Protein AF-A0A516GA05-F1 (afdb_monomer)

Solvent-accessible surface area (backbone atoms only — not comparable to full-atom values): 13157 Å² total; per-residue (Å²): 130,74,60,67,72,57,66,71,50,51,46,39,36,40,66,24,72,56,66,72,52,34,74,75,48,35,63,60,44,51,51,55,49,50,31,53,45,37,37,51,34,52,76,34,70,48,55,70,66,63,55,48,52,57,37,65,36,93,68,13,36,31,34,52,45,63,38,20,52,86,74,73,42,80,51,58,68,71,58,44,50,54,50,52,54,51,31,45,51,51,23,48,53,48,44,71,76,34,83,80,68,64,50,70,64,56,35,24,54,50,20,41,49,20,33,51,50,48,48,56,58,66,65,43,79,89,51,100,66,54,71,61,33,46,51,54,51,51,51,51,35,51,51,18,56,75,67,32,32,56,58,34,76,60,44,68,67,59,53,21,66,76,66,72,45,52,72,69,56,42,56,49,25,54,53,48,31,38,68,36,39,64,32,40,84,76,39,84,44,40,90,49,96,52,85,90,63,51,41,56,34,25,34,21,64,46,57,67,85,57,76,54,51,73,82,80,71,83,74,81,77,71,79,79,80,81,80,81,77,79,81,82,130

Nearest PDB structures (foldseek):
  8s55-assembly1_W  TM=7.271E-01  e=2.460E-01  Homo sapiens
  8iuh-assembly1_O  TM=3.471E-01  e=2.877E-01  Homo sapiens
  7z1l-assembly1_O  TM=3.110E-01  e=4.855E-01  Saccharomyces cerevisiae W303
  7n1r-assembly2_B  TM=4.071E-01  e=2.728E+00  Homo sapiens

Radius of gyration: 25.72 Å; Cα contacts (8 Å, |Δi|>4): 267; chains: 1; bounding box: 53×69×79 Å

Mean predicted aligned error: 14.72 Å

Structure (mmCIF, N/CA/C/O backbone):
data_AF-A0A516GA05-F1
#
_entry.id   AF-A0A516GA05-F1
#
loop_
_atom_site.group_PDB
_atom_site.id
_atom_site.type_symbol
_atom_site.label_atom_id
_atom_site.label_alt_id
_atom_site.label_comp_id
_atom_site.label_asym_id
_atom_site.label_entity_id
_atom_site.label_seq_id
_atom_site.pdbx_PDB_ins_code
_atom_site.Cartn_x
_atom_site.Cartn_y
_atom_site.Cartn_z
_atom_site.occupancy
_atom_site.B_iso_or_equiv
_atom_site.auth_seq_id
_atom_site.auth_comp_id
_atom_site.auth_asym_id
_atom_site.auth_atom_id
_atom_site.pdbx_PDB_model_num
ATOM 1 N N . MET A 1 1 ? 7.391 -24.315 1.193 1.00 50.81 1 MET A N 1
ATOM 2 C CA . MET A 1 1 ? 7.084 -23.073 0.455 1.00 50.81 1 MET A CA 1
ATOM 3 C C . MET A 1 1 ? 7.028 -23.427 -1.013 1.00 50.81 1 MET A C 1
ATOM 5 O O . MET A 1 1 ? 7.921 -24.130 -1.470 1.00 50.81 1 MET A O 1
ATOM 9 N N . ASP A 1 2 ? 5.968 -23.028 -1.710 1.00 62.28 2 ASP A N 1
ATOM 10 C CA . ASP A 1 2 ? 5.870 -23.230 -3.154 1.00 62.28 2 ASP A CA 1
ATOM 11 C C . ASP A 1 2 ? 6.989 -22.438 -3.845 1.00 62.28 2 ASP A C 1
ATOM 13 O O . ASP A 1 2 ? 7.117 -21.232 -3.629 1.00 62.28 2 ASP A O 1
ATOM 17 N N . ARG A 1 3 ? 7.835 -23.131 -4.614 1.00 77.19 3 ARG A N 1
ATOM 18 C CA . ARG A 1 3 ? 8.958 -22.524 -5.337 1.00 77.19 3 ARG A CA 1
ATOM 19 C C . ARG A 1 3 ? 8.467 -21.805 -6.593 1.00 77.19 3 ARG A C 1
ATOM 21 O O . ARG A 1 3 ? 9.219 -21.023 -7.146 1.00 77.19 3 ARG A O 1
ATOM 28 N N . ALA A 1 4 ? 7.235 -22.012 -7.058 1.00 83.62 4 ALA A N 1
ATOM 29 C CA . ALA A 1 4 ? 6.737 -21.337 -8.254 1.00 83.62 4 ALA A CA 1
ATOM 30 C C . ALA A 1 4 ? 6.720 -19.806 -8.091 1.00 83.62 4 ALA A C 1
ATOM 32 O O . ALA A 1 4 ? 6.486 -19.282 -6.999 1.00 83.62 4 ALA A O 1
ATOM 33 N N . LEU A 1 5 ? 6.947 -19.065 -9.178 1.00 81.38 5 LEU A N 1
ATOM 34 C CA . LEU A 1 5 ? 6.710 -17.621 -9.186 1.00 81.38 5 LEU A CA 1
ATOM 35 C C . LEU A 1 5 ? 5.197 -17.339 -9.171 1.00 81.38 5 LEU A C 1
ATOM 37 O O . LEU A 1 5 ? 4.442 -18.067 -9.816 1.00 81.38 5 LEU A O 1
ATOM 41 N N . PRO A 1 6 ? 4.730 -16.273 -8.493 1.00 80.00 6 PRO A N 1
ATOM 42 C CA . PRO A 1 6 ? 3.335 -15.851 -8.580 1.00 80.00 6 PRO A CA 1
ATOM 43 C C . PRO A 1 6 ? 2.914 -15.602 -10.034 1.00 80.00 6 PRO A C 1
ATOM 45 O O . PRO A 1 6 ? 3.681 -15.005 -10.794 1.00 80.00 6 PRO A O 1
ATOM 48 N N . GLY A 1 7 ? 1.683 -15.979 -10.401 1.00 77.50 7 GLY A N 1
ATOM 49 C CA . GLY A 1 7 ? 1.175 -15.884 -11.780 1.00 77.50 7 GLY A CA 1
ATOM 50 C C . GLY A 1 7 ? 1.395 -14.508 -12.412 1.00 77.50 7 GLY A C 1
ATOM 51 O O . GLY A 1 7 ? 2.000 -14.405 -13.467 1.00 77.50 7 GLY A O 1
ATOM 52 N N . ARG A 1 8 ? 1.097 -13.426 -11.687 1.00 79.31 8 ARG A N 1
ATOM 53 C CA . ARG A 1 8 ? 1.331 -12.050 -12.164 1.00 79.31 8 ARG A CA 1
ATOM 54 C C . ARG A 1 8 ? 2.800 -11.707 -12.472 1.00 79.31 8 ARG A C 1
ATOM 56 O O . ARG A 1 8 ? 3.059 -10.768 -13.217 1.00 79.31 8 ARG A O 1
ATOM 63 N N . MET A 1 9 ? 3.768 -12.378 -11.839 1.00 88.69 9 MET A N 1
ATOM 64 C CA . MET A 1 9 ? 5.197 -12.177 -12.119 1.00 88.69 9 MET A CA 1
ATOM 65 C C . MET A 1 9 ? 5.595 -12.947 -13.372 1.00 88.69 9 MET A C 1
ATOM 67 O O . MET A 1 9 ? 6.364 -12.425 -14.173 1.00 88.69 9 MET A O 1
ATOM 71 N N . ILE A 1 10 ? 5.015 -14.134 -13.567 1.00 86.50 10 ILE A N 1
ATOM 72 C CA . ILE A 1 10 ? 5.114 -14.885 -14.820 1.00 86.50 10 ILE A CA 1
ATOM 73 C C . ILE A 1 10 ? 4.496 -14.067 -15.958 1.00 86.50 10 ILE A C 1
ATOM 75 O O . ILE A 1 10 ? 5.152 -13.874 -16.976 1.00 86.50 10 ILE A O 1
ATOM 79 N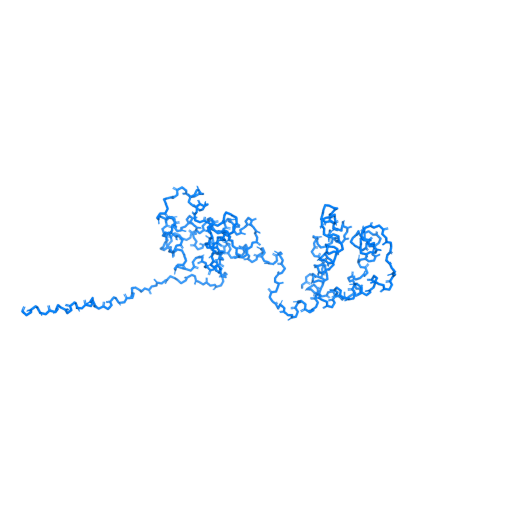 N . ASP A 1 11 ? 3.307 -13.495 -15.759 1.00 86.94 11 ASP A N 1
ATOM 80 C CA . ASP A 1 11 ? 2.648 -12.613 -16.727 1.00 86.94 11 ASP A CA 1
ATOM 81 C C . ASP A 1 11 ? 3.499 -11.372 -17.010 1.00 86.94 11 ASP A C 1
ATOM 83 O O . ASP A 1 11 ? 3.700 -11.004 -18.159 1.00 86.94 11 ASP A O 1
ATOM 87 N N . LEU A 1 12 ? 4.097 -10.753 -15.986 1.00 90.06 12 LEU A N 1
ATOM 88 C CA . LEU A 1 12 ? 4.989 -9.609 -16.185 1.00 90.06 12 LEU A CA 1
ATOM 89 C C . LEU A 1 12 ? 6.246 -9.971 -16.991 1.00 90.06 12 LEU A C 1
ATOM 91 O O . LEU A 1 12 ? 6.718 -9.147 -17.773 1.00 90.06 12 LEU A O 1
ATOM 95 N N . ILE A 1 13 ? 6.802 -11.172 -16.815 1.00 93.06 13 ILE A N 1
ATOM 96 C CA . ILE A 1 13 ? 7.939 -11.653 -17.611 1.00 93.06 13 ILE A CA 1
ATOM 97 C C . ILE A 1 13 ? 7.496 -11.948 -19.050 1.00 93.06 13 ILE A C 1
ATOM 99 O O . ILE A 1 13 ? 8.149 -11.514 -20.006 1.00 93.06 13 ILE A O 1
ATOM 103 N N . ARG A 1 14 ? 6.366 -12.644 -19.194 1.00 93.38 14 ARG A N 1
ATOM 104 C CA . ARG A 1 14 ? 5.786 -13.063 -20.467 1.00 93.38 14 ARG A CA 1
ATOM 105 C C . ARG A 1 14 ? 5.345 -11.875 -21.307 1.00 93.38 14 ARG A C 1
ATOM 107 O O . ARG A 1 14 ? 5.778 -11.781 -22.444 1.00 93.38 14 ARG A O 1
ATOM 114 N N . ASP A 1 15 ? 4.549 -10.969 -20.757 1.00 92.06 15 ASP A N 1
ATOM 115 C CA . ASP A 1 15 ? 3.904 -9.867 -21.481 1.00 92.06 15 ASP A CA 1
ATOM 116 C C . ASP A 1 15 ? 4.736 -8.576 -21.448 1.00 92.06 15 ASP A C 1
ATOM 118 O O . ASP A 1 15 ? 4.619 -7.712 -22.322 1.00 92.06 15 ASP A O 1
ATOM 122 N N . GLY A 1 16 ? 5.646 -8.457 -20.479 1.00 91.88 16 GLY A N 1
ATOM 123 C CA . GLY A 1 16 ? 6.505 -7.291 -20.316 1.00 91.88 16 GLY A CA 1
ATOM 124 C C . GLY A 1 16 ? 5.774 -6.062 -19.775 1.00 91.88 16 GLY A C 1
ATOM 125 O O . GLY A 1 16 ? 4.645 -6.098 -19.287 1.00 91.88 16 GLY A O 1
ATOM 126 N N . VAL A 1 17 ? 6.448 -4.916 -19.833 1.00 92.06 17 VAL A N 1
ATOM 127 C CA . VAL A 1 17 ? 5.874 -3.630 -19.432 1.00 92.06 17 VAL A CA 1
ATOM 128 C C . VAL A 1 17 ? 4.876 -3.156 -20.486 1.00 92.06 17 VAL A C 1
ATOM 130 O O . VAL A 1 17 ? 5.220 -3.047 -21.664 1.00 92.06 17 VAL A O 1
ATOM 133 N N . HIS A 1 18 ? 3.672 -2.777 -20.049 1.00 91.38 18 HIS A N 1
ATOM 134 C CA . HIS A 1 18 ? 2.628 -2.252 -20.930 1.00 91.38 18 HIS A CA 1
ATOM 135 C C . HIS A 1 18 ? 3.120 -1.041 -21.762 1.00 91.38 18 HIS A C 1
ATOM 137 O O . HIS A 1 18 ? 3.724 -0.122 -21.187 1.00 91.38 18 HIS A O 1
ATOM 143 N N . PRO A 1 19 ? 2.804 -0.953 -23.074 1.00 87.25 19 PRO A N 1
ATOM 144 C CA . PRO A 1 19 ? 3.315 0.093 -23.968 1.00 87.25 19 PRO A CA 1
ATOM 145 C C . PRO A 1 19 ? 3.093 1.526 -23.472 1.00 87.25 19 PRO A C 1
ATOM 147 O O . PRO A 1 19 ? 3.989 2.361 -23.569 1.00 87.25 19 PRO A O 1
ATOM 150 N N . ALA A 1 20 ? 1.935 1.816 -22.868 1.00 85.50 20 ALA A N 1
ATOM 151 C CA . ALA A 1 20 ? 1.652 3.140 -22.303 1.00 85.50 20 ALA A CA 1
ATOM 152 C C . ALA A 1 20 ? 2.628 3.523 -21.172 1.00 85.50 20 ALA A C 1
ATOM 154 O O . ALA A 1 20 ? 3.087 4.662 -21.091 1.00 85.50 20 ALA A O 1
ATOM 155 N N . THR A 1 21 ? 2.996 2.560 -20.319 1.00 86.44 21 THR A N 1
ATOM 156 C CA . THR A 1 21 ? 3.968 2.786 -19.239 1.00 86.44 21 THR A CA 1
ATOM 157 C C . THR A 1 21 ? 5.385 2.881 -19.793 1.00 86.44 21 THR A C 1
ATOM 159 O O . THR A 1 21 ? 6.166 3.714 -19.328 1.00 86.44 21 THR A O 1
ATOM 162 N N . LEU A 1 22 ? 5.704 2.083 -20.815 1.00 87.50 22 LEU A N 1
ATOM 163 C CA . LEU A 1 22 ? 6.984 2.159 -21.511 1.00 87.50 22 LEU A CA 1
ATOM 164 C C . LEU A 1 22 ? 7.170 3.524 -22.194 1.00 87.50 22 LEU A C 1
ATOM 166 O O . LEU A 1 22 ? 8.228 4.123 -22.052 1.00 87.50 22 LEU A O 1
ATOM 170 N N . LYS A 1 23 ? 6.132 4.080 -22.832 1.00 86.38 23 LYS A N 1
ATOM 171 C CA . LYS A 1 23 ? 6.163 5.435 -23.412 1.00 86.38 23 LYS A CA 1
ATOM 172 C C . LYS A 1 23 ? 6.388 6.517 -22.352 1.00 86.38 23 LYS A C 1
ATOM 174 O O . LYS A 1 23 ? 7.134 7.459 -22.589 1.00 86.38 23 LYS A O 1
ATOM 179 N N . ALA A 1 24 ? 5.764 6.381 -21.182 1.00 86.25 24 ALA A N 1
ATOM 180 C CA . ALA A 1 24 ? 5.854 7.380 -20.118 1.00 86.25 24 ALA A CA 1
ATOM 181 C C . ALA A 1 24 ? 7.180 7.339 -19.333 1.00 86.25 24 ALA A C 1
ATOM 183 O O . ALA A 1 24 ? 7.640 8.368 -18.845 1.00 86.25 24 ALA A O 1
ATOM 184 N N . LYS A 1 25 ? 7.771 6.152 -19.146 1.00 86.75 25 LYS A N 1
ATOM 185 C CA . LYS A 1 25 ? 8.895 5.939 -18.210 1.00 86.75 25 LYS A CA 1
ATOM 186 C C . LYS A 1 25 ? 10.132 5.293 -18.845 1.00 86.75 25 LYS A C 1
ATOM 188 O O . LYS A 1 25 ? 11.179 5.238 -18.196 1.00 86.75 25 LYS A O 1
ATOM 193 N N . GLY A 1 26 ? 10.032 4.803 -20.078 1.00 87.69 26 GLY A N 1
ATOM 194 C CA . GLY A 1 26 ? 11.119 4.178 -20.830 1.00 87.69 26 GLY A CA 1
ATOM 195 C C . GLY A 1 26 ? 11.808 3.052 -20.061 1.00 87.69 26 GLY A C 1
ATOM 196 O O . GLY A 1 26 ? 11.175 2.265 -19.352 1.00 87.69 26 GLY A O 1
ATOM 197 N N . ASN A 1 27 ? 13.138 3.035 -20.137 1.00 87.75 27 ASN A N 1
ATOM 198 C CA . ASN A 1 27 ? 13.985 2.014 -19.513 1.00 87.75 27 ASN A CA 1
ATOM 199 C C . ASN A 1 27 ? 13.828 1.952 -17.979 1.00 87.75 27 ASN A C 1
ATOM 201 O O . ASN A 1 27 ? 14.073 0.905 -17.385 1.00 87.75 27 ASN A O 1
ATOM 205 N N . LYS A 1 28 ? 13.356 3.026 -17.318 1.00 90.06 28 LYS A N 1
ATOM 206 C CA . LYS A 1 28 ? 13.064 2.993 -15.871 1.00 90.06 28 LYS A CA 1
ATOM 207 C C . LYS A 1 28 ? 11.909 2.047 -15.537 1.00 90.06 28 LYS A C 1
ATOM 209 O O . LYS A 1 28 ? 11.916 1.445 -14.466 1.00 90.06 28 LYS A O 1
ATOM 214 N N . ALA A 1 29 ? 10.920 1.908 -16.423 1.00 90.81 29 ALA A N 1
ATOM 215 C CA . ALA A 1 29 ? 9.830 0.960 -16.207 1.00 90.81 29 ALA A CA 1
ATOM 216 C C . ALA A 1 29 ? 10.301 -0.487 -16.362 1.00 90.81 29 ALA A C 1
ATOM 218 O O . ALA A 1 29 ? 9.950 -1.317 -15.529 1.00 90.81 29 ALA A O 1
ATOM 219 N N . VAL A 1 30 ? 11.141 -0.756 -17.368 1.00 93.75 30 VAL A N 1
ATOM 220 C CA . VAL A 1 30 ? 11.767 -2.072 -17.570 1.00 93.75 30 VAL A CA 1
ATOM 221 C C . VAL A 1 30 ? 12.624 -2.435 -16.359 1.00 93.75 30 VAL A C 1
ATOM 223 O O . VAL A 1 3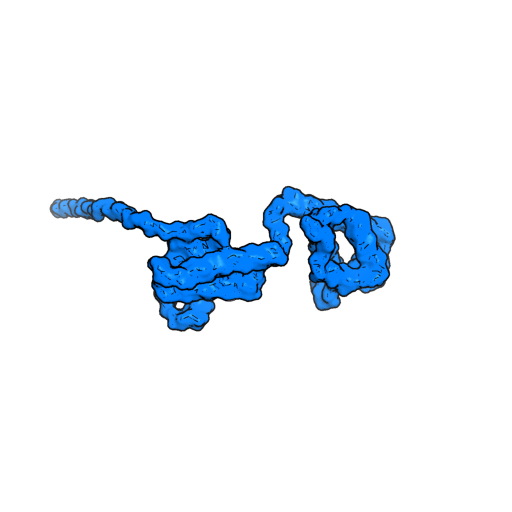0 ? 12.439 -3.498 -15.781 1.00 93.75 30 VAL A O 1
ATOM 226 N N . TRP A 1 31 ? 13.471 -1.514 -15.890 1.00 93.69 31 TRP A N 1
ATOM 227 C CA . TRP A 1 31 ? 14.257 -1.699 -14.668 1.00 93.69 31 TRP A CA 1
ATOM 228 C C . TRP A 1 31 ? 13.383 -1.998 -13.443 1.00 93.69 31 TRP A C 1
ATOM 230 O O . TRP A 1 31 ? 13.647 -2.936 -12.697 1.00 93.69 31 TRP A O 1
ATOM 240 N N . SER A 1 32 ? 12.300 -1.239 -13.245 1.00 91.25 32 SER A N 1
ATOM 241 C CA . SER A 1 32 ? 11.376 -1.484 -12.134 1.00 91.25 32 SER A CA 1
ATOM 242 C C . SER A 1 32 ? 10.682 -2.847 -12.230 1.00 91.25 32 SER A C 1
ATOM 244 O O . SER A 1 32 ? 10.429 -3.453 -11.191 1.00 91.25 32 SER A O 1
ATOM 246 N N . ALA A 1 33 ? 10.365 -3.326 -13.435 1.00 93.62 33 ALA A N 1
ATOM 247 C CA . ALA A 1 33 ? 9.799 -4.654 -13.647 1.00 93.62 33 ALA A CA 1
ATOM 248 C C . ALA A 1 33 ? 10.826 -5.761 -13.359 1.00 93.62 33 ALA A C 1
ATOM 250 O O . ALA A 1 33 ? 10.509 -6.679 -12.607 1.00 93.62 33 ALA A O 1
ATOM 251 N N . LEU A 1 34 ? 12.066 -5.619 -13.846 1.00 95.44 34 LEU A N 1
ATOM 252 C CA . LEU A 1 34 ? 13.170 -6.538 -13.540 1.00 95.44 34 LEU A CA 1
ATOM 253 C C . LEU A 1 34 ? 13.365 -6.678 -12.028 1.00 95.44 34 LEU A C 1
ATOM 255 O O . LEU A 1 34 ? 13.300 -7.790 -11.512 1.00 95.44 34 LEU A O 1
ATOM 259 N N . MET A 1 35 ? 13.468 -5.554 -11.311 1.00 94.25 35 MET A N 1
ATOM 260 C CA . MET A 1 35 ? 13.578 -5.530 -9.848 1.00 94.25 35 MET A CA 1
ATOM 261 C C . MET A 1 35 ? 12.441 -6.297 -9.158 1.00 94.25 35 MET A C 1
ATOM 263 O O . MET A 1 35 ? 12.697 -7.091 -8.262 1.00 94.25 35 MET A O 1
ATOM 267 N N . LYS A 1 36 ? 11.181 -6.106 -9.580 1.00 91.12 36 LYS A N 1
ATOM 268 C CA . LYS A 1 36 ? 10.029 -6.820 -8.993 1.00 91.12 36 LYS A CA 1
ATOM 269 C C . LYS A 1 36 ? 10.123 -8.331 -9.198 1.00 91.12 36 LYS A C 1
ATOM 271 O O . LYS A 1 36 ? 9.865 -9.083 -8.262 1.00 91.12 36 LYS A O 1
ATOM 276 N N . THR A 1 37 ? 10.493 -8.762 -10.404 1.00 94.62 37 THR A N 1
ATOM 277 C CA . THR A 1 37 ? 10.622 -10.191 -10.722 1.00 94.62 37 THR A CA 1
ATOM 278 C C . THR A 1 37 ? 11.796 -10.833 -9.983 1.00 94.62 37 THR A C 1
ATOM 280 O O . THR A 1 37 ? 11.624 -11.912 -9.428 1.00 94.62 37 THR A O 1
ATOM 283 N N . ALA A 1 38 ? 12.936 -10.139 -9.874 1.00 94.56 38 ALA A N 1
ATOM 284 C CA . ALA A 1 38 ? 14.109 -10.603 -9.133 1.00 94.56 38 ALA A CA 1
ATOM 285 C C . ALA A 1 38 ? 13.822 -10.730 -7.628 1.00 94.56 38 ALA A C 1
ATOM 287 O O . ALA A 1 38 ? 14.110 -11.765 -7.035 1.00 94.56 38 ALA A O 1
ATOM 288 N N . ILE A 1 39 ? 13.174 -9.727 -7.018 1.00 90.25 39 ILE A N 1
ATOM 289 C CA . ILE A 1 39 ? 12.741 -9.790 -5.610 1.00 90.25 39 ILE A CA 1
ATOM 290 C C . ILE A 1 39 ? 11.819 -10.995 -5.391 1.00 90.25 39 ILE A C 1
ATOM 292 O O . ILE A 1 39 ? 12.024 -11.772 -4.460 1.00 90.25 39 ILE A O 1
ATOM 296 N N . SER A 1 40 ? 10.819 -11.180 -6.260 1.00 87.50 40 SER A N 1
ATOM 297 C CA . SER A 1 40 ? 9.885 -12.304 -6.144 1.00 87.50 40 SER A CA 1
ATOM 298 C C . SER A 1 40 ? 10.581 -13.659 -6.285 1.00 87.50 40 SER A C 1
ATOM 300 O O . SER A 1 40 ? 10.231 -14.589 -5.562 1.00 87.50 40 SER A O 1
ATOM 302 N N . ALA A 1 41 ? 11.550 -13.776 -7.194 1.00 90.50 41 ALA A N 1
ATOM 303 C CA . ALA A 1 41 ? 12.338 -14.988 -7.391 1.00 90.50 41 ALA A CA 1
ATOM 304 C C . ALA A 1 41 ? 13.179 -15.309 -6.145 1.00 90.50 41 ALA A C 1
ATOM 306 O O . ALA A 1 41 ? 13.104 -16.416 -5.614 1.00 90.50 41 ALA A O 1
ATOM 307 N N . GLN A 1 42 ? 13.880 -14.313 -5.595 1.00 90.12 42 GLN A N 1
ATOM 308 C CA . GLN A 1 42 ? 14.667 -14.468 -4.368 1.00 90.12 42 GLN A CA 1
ATOM 309 C C . GLN A 1 42 ? 13.812 -14.871 -3.157 1.00 90.12 42 GLN A C 1
ATOM 311 O O . GLN A 1 42 ? 14.242 -15.694 -2.346 1.00 90.12 42 GLN A O 1
ATOM 316 N N . LEU A 1 43 ? 12.603 -14.312 -3.012 1.00 83.25 43 LEU A N 1
ATOM 317 C CA . LEU A 1 43 ? 11.666 -14.689 -1.942 1.00 83.25 43 LEU A CA 1
ATOM 318 C C . LEU A 1 43 ? 11.193 -16.144 -2.062 1.00 83.25 43 LEU A C 1
ATOM 320 O O . LEU A 1 43 ? 10.931 -16.787 -1.050 1.00 83.25 43 LEU A O 1
ATOM 324 N N . ARG A 1 44 ? 11.129 -16.675 -3.286 1.00 83.75 44 ARG A N 1
ATOM 325 C CA . ARG A 1 44 ? 10.744 -18.062 -3.585 1.00 83.75 44 ARG A CA 1
ATOM 326 C C . ARG A 1 44 ? 11.935 -19.027 -3.617 1.00 83.75 44 ARG A C 1
ATOM 328 O O . ARG A 1 44 ? 11.756 -20.193 -3.950 1.00 83.75 44 ARG A O 1
ATOM 335 N N . GLY A 1 45 ? 13.133 -18.559 -3.259 1.00 86.88 45 GLY A N 1
ATOM 336 C CA . GLY A 1 45 ? 14.342 -19.382 -3.191 1.00 86.88 45 GLY A CA 1
ATOM 337 C C . GLY A 1 45 ? 14.933 -19.746 -4.554 1.00 86.88 45 GLY A C 1
ATOM 338 O O . GLY A 1 45 ? 15.616 -20.759 -4.658 1.00 86.88 45 GLY A O 1
ATOM 339 N N . TRP A 1 46 ? 14.648 -18.964 -5.596 1.00 91.62 46 TRP A N 1
ATOM 340 C CA . TRP A 1 46 ? 15.331 -19.102 -6.884 1.00 91.62 46 TRP A CA 1
ATOM 341 C C . TRP A 1 46 ? 16.748 -18.552 -6.790 1.00 91.62 46 TRP A C 1
ATOM 343 O O . TRP A 1 46 ? 17.004 -17.606 -6.036 1.00 91.62 46 TRP A O 1
ATOM 353 N N . ASP A 1 47 ? 17.638 -19.104 -7.606 1.00 93.19 47 ASP A N 1
ATOM 354 C CA . ASP A 1 47 ? 18.944 -18.506 -7.856 1.00 93.19 47 ASP A CA 1
ATOM 355 C C . ASP A 1 47 ? 18.919 -17.536 -9.054 1.00 93.19 47 ASP A C 1
ATOM 357 O O . ASP A 1 47 ? 17.912 -17.370 -9.755 1.00 93.19 47 ASP A O 1
ATOM 361 N N . SER A 1 48 ? 20.036 -16.832 -9.259 1.00 94.19 48 SER A N 1
ATOM 362 C CA . SER A 1 48 ? 20.154 -15.843 -10.331 1.00 94.19 48 SER A CA 1
ATOM 363 C C . SER A 1 48 ? 20.097 -16.479 -11.717 1.00 94.19 48 SER A C 1
ATOM 365 O O . SER A 1 48 ? 19.559 -15.862 -12.634 1.00 94.19 48 SER A O 1
ATOM 367 N N . MET A 1 49 ? 20.614 -17.698 -11.883 1.00 94.25 49 MET A N 1
ATOM 368 C CA . MET A 1 49 ? 20.668 -18.387 -13.172 1.00 94.25 49 MET A CA 1
ATOM 369 C C . MET A 1 49 ? 19.274 -18.831 -13.609 1.00 94.25 49 MET A C 1
ATOM 371 O O . MET A 1 49 ? 18.913 -18.640 -14.767 1.00 94.25 49 MET A O 1
ATOM 375 N N . GLU A 1 50 ? 18.463 -19.345 -12.686 1.00 94.12 50 GLU A N 1
ATOM 376 C CA . GLU A 1 50 ? 17.073 -19.735 -12.934 1.00 94.12 50 GLU A CA 1
ATOM 377 C C . GLU A 1 50 ? 16.221 -18.540 -13.370 1.00 94.12 50 GLU A C 1
ATOM 379 O O . GLU A 1 50 ? 15.478 -18.606 -14.353 1.00 94.12 50 GLU A O 1
ATOM 384 N N . TRP A 1 51 ? 16.357 -17.409 -12.674 1.00 96.25 51 TRP A N 1
ATOM 385 C CA . TRP A 1 51 ? 15.638 -16.187 -13.028 1.00 96.25 51 TRP A CA 1
ATOM 386 C C . TRP A 1 51 ? 16.103 -15.608 -14.373 1.00 96.25 51 TRP A C 1
ATOM 388 O O . TRP A 1 51 ? 15.276 -15.177 -15.181 1.00 96.25 51 TRP A O 1
ATOM 398 N N . GLN A 1 52 ? 17.410 -15.625 -14.648 1.00 95.94 52 GLN A N 1
ATOM 399 C CA . GLN A 1 52 ? 17.957 -15.170 -15.928 1.00 95.94 52 GLN A CA 1
ATOM 400 C C . GLN A 1 52 ? 17.521 -16.067 -17.088 1.00 95.94 52 GLN A C 1
ATOM 402 O O . GLN A 1 52 ? 17.109 -15.544 -18.122 1.00 95.94 52 GLN A O 1
ATOM 407 N N . ALA A 1 53 ? 17.521 -17.390 -16.903 1.00 94.38 53 ALA A N 1
ATOM 408 C CA . ALA A 1 53 ? 17.044 -18.343 -17.901 1.00 94.38 53 ALA A CA 1
ATOM 409 C C . ALA A 1 53 ? 15.588 -18.053 -18.301 1.00 94.38 53 ALA A C 1
ATOM 411 O O . ALA A 1 53 ? 15.273 -18.014 -19.489 1.00 94.38 53 ALA A O 1
ATOM 412 N N . LEU A 1 54 ? 14.731 -17.734 -17.325 1.00 94.31 54 LEU A N 1
ATOM 413 C CA . LEU A 1 54 ? 13.336 -17.357 -17.563 1.00 94.31 54 LEU A CA 1
ATOM 414 C C . LEU A 1 54 ? 13.201 -16.037 -18.355 1.00 94.31 54 LEU A C 1
ATOM 416 O O . LEU A 1 54 ? 12.299 -15.873 -19.177 1.00 94.31 54 LEU A O 1
ATOM 420 N N . LEU A 1 55 ? 14.111 -15.080 -18.152 1.00 95.06 55 LEU A N 1
ATOM 421 C CA . LEU A 1 55 ? 14.179 -13.851 -18.956 1.00 95.06 55 LEU A CA 1
ATOM 422 C C . LEU A 1 55 ? 14.786 -14.071 -20.353 1.00 95.06 55 LEU A C 1
ATOM 424 O O . LEU A 1 55 ? 14.531 -13.289 -21.279 1.00 95.06 55 LEU A O 1
ATOM 428 N N . ASP A 1 56 ? 15.597 -15.110 -20.514 1.00 94.25 56 ASP A N 1
ATOM 429 C CA . ASP A 1 56 ? 16.202 -15.518 -21.780 1.00 94.25 56 ASP A CA 1
ATOM 430 C C . ASP A 1 56 ? 15.270 -16.329 -22.679 1.00 94.25 56 ASP A C 1
ATOM 432 O O . ASP A 1 56 ? 15.523 -16.433 -23.882 1.00 94.25 56 ASP A O 1
ATOM 436 N N . GLU A 1 57 ? 14.133 -16.788 -22.158 1.00 93.38 57 GLU A N 1
ATOM 437 C CA . GLU A 1 57 ? 13.130 -17.469 -22.964 1.00 93.38 57 GLU A CA 1
ATOM 438 C C . GLU A 1 57 ? 12.641 -16.609 -24.148 1.00 93.38 57 GLU A C 1
ATOM 440 O O . GLU A 1 57 ? 12.334 -15.421 -23.987 1.00 93.38 57 GLU A O 1
ATOM 445 N N . PRO A 1 58 ? 12.447 -17.200 -25.345 1.00 89.12 58 PRO A N 1
ATOM 446 C CA . PRO A 1 58 ? 11.952 -16.473 -26.520 1.00 89.12 58 PRO A CA 1
ATOM 447 C C . PRO A 1 58 ? 10.595 -15.782 -26.311 1.00 89.12 58 PRO A C 1
ATOM 449 O O . PRO A 1 58 ? 10.294 -14.781 -26.974 1.00 89.12 58 PRO A O 1
ATOM 452 N N . LYS A 1 59 ? 9.783 -16.327 -25.395 1.00 91.31 59 LYS A N 1
ATOM 453 C CA . LYS A 1 59 ? 8.453 -15.831 -25.019 1.00 91.31 59 LYS A CA 1
ATOM 454 C C . LYS A 1 59 ? 8.498 -14.700 -23.986 1.00 91.31 59 LYS A C 1
ATOM 456 O O . LYS A 1 59 ? 7.462 -14.102 -23.725 1.00 91.31 59 LYS A O 1
ATOM 461 N N . SER A 1 60 ? 9.663 -14.385 -23.421 1.00 94.38 60 SER A N 1
ATOM 462 C CA . SER A 1 60 ? 9.823 -13.300 -22.454 1.00 94.38 60 SER A CA 1
ATOM 463 C C . SER A 1 60 ? 9.833 -11.943 -23.159 1.00 94.38 60 SER A C 1
ATOM 465 O O . SER A 1 60 ? 10.860 -11.487 -23.684 1.00 94.38 60 SER A O 1
ATOM 467 N N . HIS A 1 61 ? 8.685 -11.258 -23.180 1.00 94.31 61 HIS A N 1
ATOM 468 C CA . HIS A 1 61 ? 8.631 -9.884 -23.674 1.00 94.31 61 HIS A CA 1
ATOM 469 C C . HIS A 1 61 ? 9.412 -8.934 -22.765 1.00 94.31 61 HIS A C 1
ATOM 471 O O . HIS A 1 61 ? 10.021 -7.995 -23.278 1.00 94.31 61 HIS A O 1
ATOM 477 N N . LEU A 1 62 ? 9.475 -9.184 -21.452 1.00 94.62 62 LEU A N 1
ATOM 478 C CA . LEU A 1 62 ? 10.303 -8.385 -20.544 1.00 94.62 62 LEU A CA 1
ATOM 479 C C . LEU A 1 62 ? 11.793 -8.507 -20.887 1.00 94.62 62 LEU A C 1
ATOM 481 O O . LEU A 1 62 ? 12.489 -7.494 -20.988 1.00 94.62 62 LEU A O 1
ATOM 485 N N . GLY A 1 63 ? 12.272 -9.728 -21.140 1.00 93.25 63 GLY A N 1
ATOM 486 C CA . GLY A 1 63 ? 13.636 -9.966 -21.602 1.00 93.25 63 GLY A CA 1
ATOM 487 C C . GLY A 1 63 ? 13.906 -9.276 -22.937 1.00 93.25 63 GLY A C 1
ATOM 488 O O . GLY A 1 63 ? 14.933 -8.618 -23.111 1.00 93.25 63 GLY A O 1
ATOM 489 N N . ARG A 1 64 ? 12.954 -9.341 -23.879 1.00 92.62 64 ARG A N 1
ATOM 490 C CA . ARG A 1 64 ? 13.052 -8.624 -25.161 1.00 92.62 64 ARG A CA 1
ATOM 491 C C . ARG A 1 64 ? 13.132 -7.108 -24.967 1.00 92.62 64 ARG A C 1
ATOM 493 O O . ARG A 1 64 ? 13.991 -6.477 -25.572 1.00 92.62 64 ARG A O 1
ATOM 500 N N . GLN A 1 65 ? 12.289 -6.533 -24.111 1.00 93.31 65 GLN A N 1
ATOM 501 C CA . GLN A 1 65 ? 12.308 -5.104 -23.788 1.00 93.31 65 GLN A CA 1
ATOM 502 C C . GLN A 1 65 ? 13.632 -4.682 -23.150 1.00 93.31 65 GLN A C 1
ATOM 504 O O . GLN A 1 65 ? 14.155 -3.627 -23.485 1.00 93.31 65 GLN A O 1
ATOM 509 N N . MET A 1 66 ? 14.216 -5.510 -22.283 1.00 92.81 66 MET A N 1
ATOM 510 C CA . MET A 1 66 ? 15.524 -5.241 -21.683 1.00 92.81 66 MET A CA 1
ATOM 511 C C . MET A 1 66 ? 16.665 -5.258 -22.710 1.00 92.81 66 MET A C 1
ATOM 513 O O . MET A 1 66 ? 17.621 -4.500 -22.568 1.00 92.81 66 MET A O 1
ATOM 517 N N . ARG A 1 67 ? 16.576 -6.084 -23.761 1.00 92.56 67 ARG A N 1
ATOM 518 C CA . ARG A 1 67 ? 17.563 -6.120 -24.858 1.00 92.56 67 ARG A CA 1
ATOM 519 C C . ARG A 1 67 ? 17.454 -4.923 -25.805 1.00 92.56 67 ARG A C 1
ATOM 521 O O . ARG A 1 67 ? 18.307 -4.773 -26.678 1.00 92.56 67 ARG A O 1
ATOM 528 N N . LEU A 1 68 ? 16.436 -4.077 -25.643 1.00 90.19 68 LEU A N 1
ATOM 529 C CA . LEU A 1 68 ? 16.172 -2.922 -26.491 1.00 90.19 68 LEU A CA 1
ATOM 530 C C . LEU A 1 68 ? 16.273 -1.622 -25.687 1.00 90.19 68 LEU A C 1
ATOM 532 O O . LEU A 1 68 ? 15.470 -1.334 -24.806 1.00 90.19 68 LEU A O 1
ATOM 536 N N . ARG A 1 69 ? 17.220 -0.766 -26.052 1.00 81.44 69 ARG A N 1
ATOM 537 C CA . ARG A 1 69 ? 17.278 0.616 -25.592 1.00 81.44 69 ARG A CA 1
ATOM 538 C C . ARG A 1 69 ? 16.157 1.410 -26.249 1.00 81.44 69 ARG A C 1
ATOM 540 O O . ARG A 1 69 ? 16.006 1.398 -27.474 1.00 81.44 69 ARG A O 1
ATOM 547 N N . ASP A 1 70 ? 15.373 2.087 -25.414 1.00 73.25 70 ASP A N 1
ATOM 548 C CA . ASP A 1 70 ? 14.252 2.939 -25.824 1.00 73.25 70 ASP A CA 1
ATOM 549 C C . ASP A 1 70 ? 13.215 2.180 -26.681 1.00 73.25 70 ASP A C 1
ATOM 551 O O . ASP A 1 70 ? 12.488 2.763 -27.483 1.00 73.25 70 ASP A O 1
ATOM 555 N N . GLY A 1 71 ? 13.158 0.852 -26.524 1.00 73.25 71 GLY A N 1
ATOM 556 C CA . GLY A 1 71 ? 12.228 -0.036 -27.220 1.00 73.25 71 GLY A CA 1
ATOM 557 C C . GLY A 1 71 ? 12.586 -0.382 -28.668 1.00 73.25 71 GLY A C 1
ATOM 558 O O . GLY A 1 71 ? 11.833 -1.126 -29.286 1.00 73.25 71 GLY A O 1
ATOM 559 N N . HIS A 1 72 ? 13.702 0.111 -29.217 1.00 77.69 72 HIS A N 1
ATOM 560 C CA . HIS A 1 72 ? 14.031 -0.104 -30.635 1.00 77.69 72 HIS A CA 1
ATOM 561 C C . HIS A 1 72 ? 15.513 -0.379 -30.936 1.00 77.69 72 HIS A C 1
ATOM 563 O O . HIS A 1 72 ? 15.805 -1.000 -31.954 1.00 77.69 72 HIS A O 1
ATOM 569 N N . LYS A 1 73 ? 16.466 0.030 -30.086 1.00 85.75 73 LYS A N 1
ATOM 570 C CA . LYS A 1 73 ? 17.905 -0.163 -30.357 1.00 85.75 73 LYS A CA 1
ATOM 571 C C . LYS A 1 73 ? 18.460 -1.379 -29.617 1.00 85.75 73 LYS A C 1
ATOM 573 O O . LYS A 1 73 ? 18.456 -1.353 -28.390 1.00 85.75 73 LYS A O 1
ATOM 578 N N . PRO A 1 74 ? 18.991 -2.407 -30.299 1.00 89.38 74 PRO A N 1
ATOM 579 C CA . PRO A 1 74 ? 19.619 -3.537 -29.627 1.00 89.38 74 PRO A CA 1
ATOM 580 C C . PRO A 1 74 ? 20.755 -3.096 -28.701 1.00 89.38 74 PRO A C 1
ATOM 582 O O . PRO A 1 74 ? 21.574 -2.243 -29.050 1.00 89.38 74 PRO A O 1
ATOM 585 N N . ILE A 1 75 ? 20.800 -3.685 -27.512 1.00 90.62 75 ILE A N 1
ATOM 586 C CA . ILE A 1 75 ? 21.860 -3.487 -26.528 1.00 90.62 75 ILE A CA 1
ATOM 587 C C . ILE A 1 75 ? 22.851 -4.652 -26.635 1.00 90.62 75 ILE A C 1
ATOM 589 O O . ILE A 1 75 ? 22.463 -5.800 -26.847 1.00 90.62 75 ILE A O 1
ATOM 593 N N . ALA A 1 76 ? 24.144 -4.367 -26.463 1.00 90.75 76 ALA A N 1
ATOM 594 C CA . ALA A 1 76 ? 25.180 -5.394 -26.456 1.00 90.75 76 ALA A CA 1
ATOM 595 C C . ALA A 1 76 ? 24.911 -6.459 -25.377 1.00 90.75 76 ALA A C 1
ATOM 597 O O . ALA A 1 76 ? 24.596 -6.125 -24.233 1.00 90.75 76 ALA A O 1
ATOM 598 N N . LYS A 1 77 ? 25.123 -7.741 -25.709 1.00 89.75 77 LYS A N 1
ATOM 599 C CA . LYS A 1 77 ? 24.875 -8.884 -24.805 1.00 89.75 77 LYS A CA 1
ATOM 600 C C . LYS A 1 77 ? 25.535 -8.713 -23.430 1.00 89.75 77 LYS A 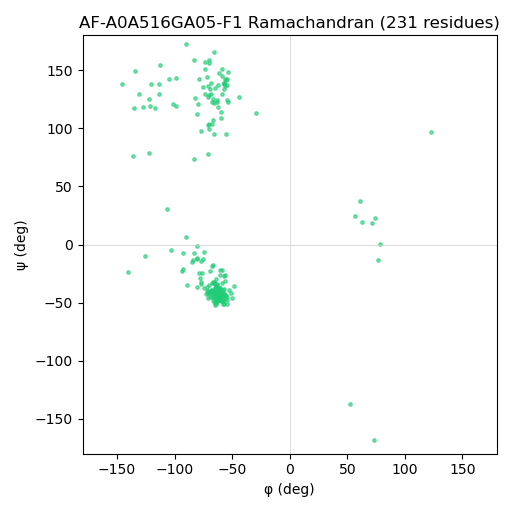C 1
ATOM 602 O O . LYS A 1 77 ? 24.899 -8.940 -22.409 1.00 89.75 77 LYS A O 1
ATOM 607 N N . LYS A 1 78 ? 26.778 -8.215 -23.392 1.00 92.62 78 LYS A N 1
ATOM 608 C CA . LYS A 1 78 ? 27.509 -7.929 -22.143 1.00 92.62 78 LYS A CA 1
ATOM 609 C C . LYS A 1 78 ? 26.801 -6.894 -21.261 1.00 92.62 78 LYS A C 1
ATOM 611 O O . LYS A 1 78 ? 26.823 -6.996 -20.040 1.00 92.62 78 LYS A O 1
ATOM 616 N N . THR A 1 79 ? 26.183 -5.884 -21.867 1.00 91.69 79 THR A N 1
ATOM 617 C CA . THR A 1 79 ? 25.430 -4.861 -21.135 1.00 91.69 79 THR A CA 1
ATOM 618 C C . THR A 1 79 ? 24.126 -5.428 -20.591 1.00 91.69 79 THR A C 1
ATOM 620 O O . THR A 1 79 ? 23.793 -5.127 -19.453 1.00 91.69 79 THR A O 1
ATOM 623 N N . VAL A 1 80 ? 23.439 -6.271 -21.366 1.00 92.06 80 VAL A N 1
ATOM 624 C CA . VAL A 1 80 ? 22.221 -6.970 -20.930 1.00 92.06 80 VAL A CA 1
ATOM 625 C C . VAL A 1 80 ? 22.509 -7.856 -19.717 1.00 92.06 80 VAL A C 1
ATOM 627 O O . VAL A 1 80 ? 21.829 -7.720 -18.704 1.00 92.06 80 VAL A O 1
ATOM 630 N N . GLN A 1 81 ? 23.566 -8.671 -19.785 1.00 93.44 81 GLN A N 1
ATOM 631 C CA . GLN A 1 81 ? 23.998 -9.516 -18.670 1.00 93.44 81 GLN A CA 1
ATOM 632 C C . GLN A 1 81 ? 24.278 -8.683 -17.415 1.00 93.44 81 GLN A C 1
ATOM 634 O O . GLN A 1 81 ? 23.682 -8.907 -16.369 1.00 93.44 81 GLN A O 1
ATOM 639 N N . ARG A 1 82 ? 25.087 -7.622 -17.547 1.00 94.44 82 ARG A N 1
ATOM 640 C CA . ARG A 1 82 ? 25.386 -6.714 -16.430 1.00 94.44 82 ARG A CA 1
ATOM 641 C C . ARG A 1 82 ? 24.127 -6.066 -15.845 1.00 94.44 82 ARG A C 1
ATOM 643 O O . ARG A 1 82 ? 24.087 -5.769 -14.656 1.00 94.44 82 ARG A O 1
ATOM 650 N N . THR A 1 83 ? 23.114 -5.790 -16.667 1.00 93.88 83 THR A N 1
ATOM 651 C CA . THR A 1 83 ? 21.828 -5.263 -16.195 1.00 93.88 83 THR A CA 1
ATOM 652 C 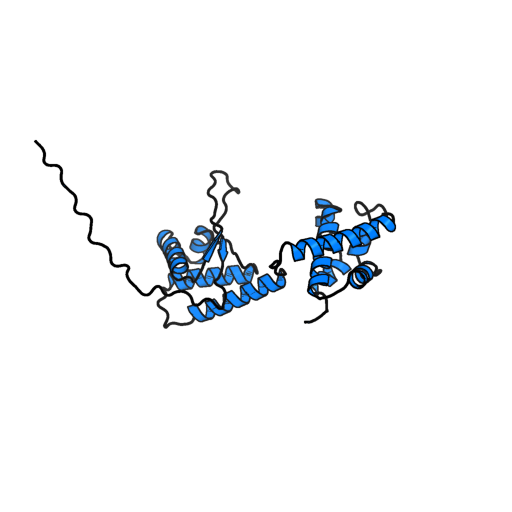C . THR A 1 83 ? 21.054 -6.303 -15.390 1.00 93.88 83 THR A C 1
ATOM 654 O O . THR A 1 83 ? 20.491 -5.933 -14.363 1.00 93.88 83 THR A O 1
ATOM 657 N N . MET A 1 84 ? 21.042 -7.569 -15.815 1.00 94.69 84 MET A N 1
ATOM 658 C CA . MET A 1 84 ? 20.432 -8.662 -15.053 1.00 94.69 84 MET A CA 1
ATOM 659 C C . MET A 1 84 ? 21.144 -8.865 -13.712 1.00 94.69 84 MET A C 1
ATOM 661 O O . MET A 1 84 ? 20.480 -8.849 -12.678 1.00 94.69 84 MET A O 1
ATOM 665 N N . ASP A 1 85 ? 22.476 -8.963 -13.720 1.00 95.31 85 ASP A N 1
ATOM 666 C CA . ASP A 1 85 ? 23.282 -9.146 -12.505 1.00 95.31 85 ASP A CA 1
ATOM 667 C C . ASP A 1 85 ? 23.037 -7.995 -11.517 1.00 95.31 85 ASP A C 1
ATOM 669 O O . ASP A 1 85 ? 22.664 -8.210 -10.369 1.00 95.31 85 ASP A O 1
ATOM 673 N N . ASN A 1 86 ? 23.095 -6.748 -11.999 1.00 95.88 86 ASN A N 1
ATOM 674 C CA . ASN A 1 86 ? 22.830 -5.578 -11.164 1.00 95.88 86 ASN A CA 1
ATOM 675 C C . ASN A 1 86 ? 21.385 -5.543 -10.633 1.00 95.88 86 ASN A C 1
ATOM 677 O O . ASN A 1 86 ? 21.151 -5.075 -9.523 1.00 95.88 86 ASN A O 1
ATOM 681 N N . ALA A 1 87 ? 20.391 -5.996 -11.403 1.00 95.81 87 ALA A N 1
ATOM 682 C CA . ALA A 1 87 ? 19.011 -6.070 -10.916 1.00 95.81 87 ALA A CA 1
ATOM 683 C C . ALA A 1 87 ? 18.862 -7.125 -9.811 1.00 95.81 87 ALA A C 1
ATOM 685 O O . ALA A 1 87 ? 18.156 -6.885 -8.832 1.00 95.81 87 ALA A O 1
ATOM 686 N N . TRP A 1 88 ? 19.549 -8.260 -9.948 1.00 96.25 88 TRP A N 1
ATOM 687 C CA . TRP A 1 88 ? 19.589 -9.307 -8.933 1.00 96.25 88 TRP A CA 1
ATOM 688 C C . TRP A 1 88 ? 20.253 -8.822 -7.640 1.00 96.25 88 TRP A C 1
ATOM 690 O O . TRP A 1 88 ? 19.665 -8.929 -6.561 1.00 96.25 88 TRP A O 1
ATOM 700 N N . ASP A 1 89 ? 21.425 -8.199 -7.749 1.00 94.81 89 ASP A N 1
ATOM 701 C CA . ASP A 1 89 ? 22.158 -7.662 -6.602 1.00 94.81 89 ASP A CA 1
ATOM 702 C C . ASP A 1 89 ? 21.359 -6.560 -5.903 1.00 94.81 89 ASP A C 1
ATOM 704 O O . ASP A 1 89 ? 21.227 -6.549 -4.680 1.00 94.81 89 ASP A O 1
ATOM 708 N N . LYS A 1 90 ? 20.729 -5.660 -6.668 1.00 93.50 90 LYS A N 1
ATOM 709 C CA . LYS A 1 90 ? 19.879 -4.609 -6.097 1.00 93.50 90 LYS A CA 1
ATOM 710 C C . LYS A 1 90 ? 18.612 -5.160 -5.457 1.00 93.50 90 LYS A C 1
ATOM 712 O O . LYS A 1 90 ? 18.157 -4.592 -4.466 1.00 93.50 90 LYS A O 1
ATOM 717 N N . ALA A 1 91 ? 18.038 -6.240 -5.981 1.00 89.62 91 ALA A N 1
ATOM 718 C CA . ALA A 1 91 ? 16.936 -6.941 -5.327 1.00 89.62 91 ALA A CA 1
ATOM 719 C C . ALA A 1 91 ? 17.378 -7.540 -3.984 1.00 89.62 91 ALA A C 1
ATOM 721 O O . ALA A 1 91 ? 16.663 -7.392 -2.990 1.00 89.62 91 ALA A O 1
ATOM 722 N N . TRP A 1 92 ? 18.583 -8.113 -3.934 1.00 86.81 92 TRP A N 1
ATOM 723 C CA . TRP A 1 92 ? 19.161 -8.662 -2.711 1.00 86.81 92 TRP A CA 1
ATOM 724 C C . TRP A 1 92 ? 19.448 -7.570 -1.675 1.00 86.81 92 TRP A C 1
ATOM 726 O O . TRP A 1 92 ? 19.009 -7.673 -0.528 1.00 86.81 92 TRP A O 1
ATOM 736 N N . GLU A 1 93 ? 20.119 -6.484 -2.073 1.00 86.81 93 GLU A N 1
ATOM 737 C CA . GLU A 1 93 ? 20.344 -5.300 -1.232 1.00 86.81 93 GLU A CA 1
ATOM 738 C C . GLU A 1 93 ? 19.021 -4.731 -0.709 1.00 86.81 93 GLU A C 1
ATOM 740 O O . GLU A 1 93 ? 18.900 -4.382 0.463 1.00 86.81 93 GLU A O 1
ATOM 745 N N . TRP A 1 94 ? 17.996 -4.646 -1.558 1.00 84.12 94 TRP A N 1
ATOM 746 C CA . TRP A 1 94 ? 16.685 -4.152 -1.153 1.00 84.12 94 TRP A CA 1
ATOM 747 C C . TRP A 1 94 ? 16.015 -5.075 -0.130 1.00 84.12 94 TRP A C 1
ATOM 749 O O . TRP A 1 94 ? 15.476 -4.583 0.857 1.00 84.12 94 TRP A O 1
ATOM 759 N N . ARG A 1 95 ? 16.087 -6.397 -0.322 1.00 73.44 95 ARG A N 1
ATOM 760 C CA . ARG A 1 95 ? 15.540 -7.396 0.608 1.00 73.44 95 ARG A CA 1
ATOM 761 C C . ARG A 1 95 ? 16.257 -7.363 1.957 1.00 73.44 95 ARG A C 1
ATOM 763 O O . ARG A 1 95 ? 15.617 -7.367 3.001 1.00 73.44 95 ARG A O 1
ATOM 770 N N . THR A 1 96 ? 17.585 -7.318 1.937 1.00 74.75 96 THR A N 1
ATOM 771 C CA . THR A 1 96 ? 18.417 -7.297 3.151 1.00 74.75 96 THR A CA 1
ATOM 772 C C . THR A 1 96 ? 18.310 -5.979 3.912 1.00 74.75 96 THR A C 1
ATOM 774 O O . THR A 1 96 ? 18.291 -5.983 5.139 1.00 74.75 96 THR A O 1
ATOM 777 N N . SER A 1 97 ? 18.168 -4.853 3.206 1.00 72.06 97 SER A N 1
ATOM 778 C CA . SER A 1 97 ? 17.946 -3.534 3.819 1.00 72.06 97 SER A CA 1
ATOM 779 C C . SER A 1 97 ? 16.495 -3.280 4.241 1.00 72.06 97 SER A C 1
ATOM 781 O O . SER A 1 97 ? 16.232 -2.317 4.965 1.00 72.06 97 SER A O 1
ATOM 783 N N . ARG A 1 98 ? 15.543 -4.117 3.806 1.00 65.12 98 ARG A N 1
ATOM 784 C CA . ARG A 1 98 ? 14.122 -4.044 4.180 1.00 65.12 98 ARG A CA 1
ATOM 785 C C . ARG A 1 98 ? 13.577 -5.440 4.504 1.00 65.12 98 ARG A C 1
ATOM 787 O O . ARG 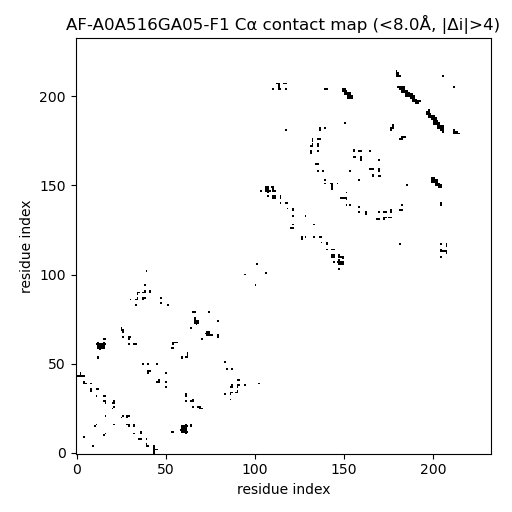A 1 98 ? 12.835 -5.998 3.693 1.00 65.12 98 ARG A O 1
ATOM 794 N N . PRO A 1 99 ? 13.903 -5.979 5.692 1.00 51.59 99 PRO A N 1
ATOM 795 C CA . PRO A 1 99 ? 13.515 -7.332 6.096 1.00 51.59 99 PRO A CA 1
ATOM 796 C C . PRO A 1 99 ? 11.996 -7.577 6.050 1.00 51.59 99 PRO A C 1
ATOM 798 O O . PRO A 1 99 ? 11.570 -8.697 5.792 1.00 51.59 99 PRO A O 1
ATOM 801 N N . ASP A 1 100 ? 11.192 -6.516 6.193 1.00 53.97 100 ASP A N 1
ATOM 802 C CA . ASP A 1 100 ? 9.724 -6.570 6.237 1.00 53.97 100 ASP A CA 1
ATOM 803 C C . ASP A 1 100 ? 9.054 -6.054 4.958 1.00 53.97 100 ASP A C 1
ATOM 805 O O . ASP A 1 100 ? 7.972 -5.462 4.999 1.00 53.97 100 ASP A O 1
ATOM 809 N N . ALA A 1 101 ? 9.676 -6.190 3.792 1.00 54.31 101 ALA A N 1
ATOM 810 C CA . ALA A 1 101 ? 9.011 -5.779 2.566 1.00 54.31 101 ALA A CA 1
ATOM 811 C C . ALA A 1 101 ? 8.073 -6.884 2.065 1.00 54.31 101 ALA A C 1
ATOM 813 O O . ALA A 1 101 ? 8.353 -7.572 1.085 1.00 54.31 101 ALA A O 1
ATOM 814 N N . TRP A 1 102 ? 6.957 -7.028 2.779 1.00 57.06 102 TRP A N 1
ATOM 815 C CA . TRP A 1 102 ? 5.828 -7.873 2.425 1.00 57.06 102 TRP A CA 1
ATOM 816 C C . TRP A 1 102 ? 5.512 -7.704 0.933 1.00 57.06 102 TRP A C 1
ATOM 818 O O . TRP A 1 102 ? 5.331 -6.588 0.425 1.00 57.06 102 TRP A O 1
ATOM 828 N N . ASN A 1 103 ? 5.457 -8.820 0.215 1.00 67.50 103 ASN A N 1
ATOM 829 C CA . ASN A 1 103 ? 4.961 -8.861 -1.151 1.00 67.50 103 ASN A CA 1
ATOM 830 C C . ASN A 1 103 ? 3.540 -8.236 -1.177 1.00 67.50 103 ASN A C 1
ATOM 832 O O . ASN A 1 103 ? 2.755 -8.460 -0.271 1.00 67.50 103 ASN A O 1
ATOM 836 N N . LYS A 1 104 ? 3.154 -7.478 -2.218 1.00 66.38 104 LYS A N 1
ATOM 837 C CA . LYS A 1 104 ? 1.785 -6.927 -2.363 1.00 66.38 104 LYS A CA 1
ATOM 838 C C . LYS A 1 104 ? 0.658 -7.961 -2.133 1.00 66.38 104 LYS A C 1
ATOM 840 O O . LYS A 1 104 ? -0.387 -7.587 -1.621 1.00 66.38 104 LYS A O 1
ATOM 845 N N . GLU A 1 105 ? 0.847 -9.221 -2.538 1.00 69.75 105 GLU A N 1
ATOM 846 C CA . GLU A 1 105 ? -0.066 -10.336 -2.203 1.00 69.75 105 GLU A CA 1
ATOM 847 C C . GLU A 1 105 ? -0.085 -10.600 -0.700 1.00 69.75 105 GLU A C 1
ATOM 849 O O . GLU A 1 105 ? -1.155 -10.577 -0.119 1.00 69.75 105 GLU A O 1
ATOM 854 N N . GLU A 1 106 ? 1.075 -10.752 -0.062 1.00 72.12 106 GLU A N 1
ATOM 855 C CA . GLU A 1 106 ? 1.174 -10.961 1.389 1.00 72.12 106 GLU A CA 1
ATOM 856 C C . GLU A 1 106 ? 0.563 -9.782 2.166 1.00 72.12 106 GLU A C 1
ATOM 858 O O . GLU A 1 106 ? -0.135 -9.985 3.154 1.00 72.12 106 GLU A O 1
ATOM 863 N N . VAL A 1 107 ? 0.771 -8.540 1.705 1.00 79.50 107 VAL A N 1
ATOM 864 C CA . VAL A 1 107 ? 0.141 -7.332 2.269 1.00 79.50 107 VAL A CA 1
ATOM 865 C C . VAL A 1 107 ? -1.379 -7.426 2.172 1.00 79.50 107 VAL A C 1
ATOM 867 O O . VAL A 1 107 ? -2.063 -7.082 3.131 1.00 79.50 107 VAL A O 1
ATOM 870 N N . ALA A 1 108 ? -1.909 -7.868 1.030 1.00 80.44 108 ALA A N 1
ATOM 871 C CA . ALA A 1 108 ? -3.345 -8.017 0.832 1.00 80.44 108 ALA A CA 1
ATOM 872 C C . ALA A 1 108 ? -3.919 -9.186 1.651 1.00 80.44 108 ALA A C 1
ATOM 874 O O . ALA A 1 108 ? -4.986 -9.047 2.238 1.00 80.44 108 ALA A O 1
ATOM 875 N N . GLU A 1 109 ? -3.205 -10.308 1.741 1.00 81.88 109 GLU A N 1
ATOM 876 C CA . GLU A 1 109 ? -3.579 -11.461 2.565 1.00 81.88 109 GLU A CA 1
ATOM 877 C C . GLU A 1 109 ? -3.630 -11.098 4.048 1.00 81.88 109 GLU A C 1
ATOM 879 O O . GLU A 1 109 ? -4.589 -11.440 4.732 1.00 81.88 109 GLU A O 1
ATOM 884 N N . GLU A 1 110 ? -2.649 -10.354 4.553 1.00 82.38 110 GLU A N 1
ATOM 885 C CA . GLU A 1 110 ? -2.669 -9.878 5.937 1.00 82.38 110 GLU A CA 1
ATOM 886 C C . GLU A 1 110 ? -3.697 -8.779 6.167 1.00 82.38 110 GLU A C 1
ATOM 888 O O . GLU A 1 110 ? -4.342 -8.769 7.212 1.00 82.38 110 GLU A O 1
ATOM 893 N N . ALA A 1 111 ? -3.908 -7.887 5.198 1.00 86.69 111 ALA A N 1
ATOM 894 C CA . ALA A 1 111 ? -5.003 -6.926 5.253 1.00 86.69 111 ALA A CA 1
ATOM 895 C C . ALA A 1 111 ? -6.355 -7.648 5.394 1.00 86.69 111 ALA A C 1
ATOM 897 O O . ALA A 1 111 ? -7.152 -7.278 6.256 1.00 86.69 111 ALA A O 1
ATOM 898 N N . ASN A 1 112 ? -6.570 -8.725 4.630 1.00 87.69 112 ASN A N 1
ATOM 899 C CA . ASN A 1 112 ? -7.758 -9.571 4.736 1.00 87.69 112 ASN A CA 1
ATOM 900 C C . ASN A 1 112 ? -7.817 -10.315 6.075 1.00 87.69 112 ASN A C 1
ATOM 902 O O . ASN A 1 112 ? -8.844 -10.271 6.739 1.00 87.69 112 ASN A O 1
ATOM 906 N N . ARG A 1 113 ? -6.708 -10.905 6.538 1.00 84.06 113 ARG A N 1
ATOM 907 C CA . ARG A 1 113 ? -6.650 -11.594 7.836 1.00 84.06 113 ARG A CA 1
ATOM 908 C C . ARG A 1 113 ? -7.026 -10.669 8.997 1.00 84.06 113 ARG A C 1
ATOM 910 O O . ARG A 1 113 ? -7.762 -11.072 9.893 1.00 84.06 113 ARG A O 1
ATOM 917 N N . ARG A 1 114 ? -6.534 -9.425 8.990 1.00 90.19 114 ARG A N 1
ATOM 918 C CA . ARG A 1 114 ? -6.890 -8.411 9.997 1.00 90.19 114 ARG A CA 1
ATOM 919 C C . ARG A 1 114 ? -8.341 -7.962 9.872 1.00 90.19 114 ARG A C 1
ATOM 921 O O . ARG A 1 114 ? -8.998 -7.761 10.888 1.00 90.19 114 ARG A O 1
ATOM 928 N N . ALA A 1 115 ? -8.834 -7.817 8.644 1.00 91.31 115 ALA A N 1
ATOM 929 C CA . ALA A 1 115 ? -10.227 -7.492 8.374 1.00 91.31 115 ALA A CA 1
ATOM 930 C C . ALA A 1 115 ? -11.180 -8.578 8.896 1.00 91.31 115 ALA A C 1
ATOM 932 O O . ALA A 1 115 ? -12.165 -8.242 9.542 1.00 91.31 115 ALA A O 1
ATOM 933 N N . ASP A 1 116 ? -10.863 -9.855 8.680 1.00 89.50 116 ASP A N 1
ATOM 934 C CA . ASP A 1 116 ? -11.666 -10.989 9.146 1.00 89.50 116 ASP A CA 1
ATOM 935 C C . ASP A 1 116 ? -11.671 -11.077 10.677 1.00 89.50 116 ASP A C 1
ATOM 937 O O . ASP A 1 116 ? -12.736 -11.109 11.288 1.00 89.50 116 ASP A O 1
ATOM 941 N N . ALA A 1 117 ? -10.496 -10.984 11.312 1.00 88.50 117 ALA A N 1
ATOM 942 C CA . ALA A 1 117 ? -10.396 -10.980 12.772 1.00 88.50 117 ALA A CA 1
ATOM 943 C C . ALA A 1 117 ? -11.204 -9.837 13.409 1.00 88.50 117 ALA A C 1
ATOM 945 O O . ALA A 1 117 ? -11.835 -10.008 14.452 1.00 88.50 117 ALA A O 1
ATOM 946 N N . LEU A 1 118 ? -11.202 -8.658 12.782 1.00 90.62 118 LEU A N 1
ATOM 947 C CA . LEU A 1 118 ? -11.966 -7.519 13.274 1.00 90.62 118 LEU A CA 1
ATOM 948 C C . LEU A 1 118 ? -13.464 -7.638 12.962 1.00 90.62 118 LEU A C 1
ATOM 950 O O . LEU A 1 118 ? -14.273 -7.196 13.777 1.00 90.62 118 LEU A O 1
ATOM 954 N N . GLN A 1 119 ? -13.836 -8.259 11.837 1.00 91.69 119 GLN A N 1
ATOM 955 C CA . GLN A 1 119 ? -15.225 -8.571 11.494 1.00 91.69 119 GLN A CA 1
ATOM 956 C C . GLN A 1 119 ? -15.863 -9.450 12.574 1.00 91.69 119 GLN A C 1
ATOM 958 O O . GLN A 1 119 ? -16.973 -9.156 13.016 1.00 91.69 119 GLN A O 1
ATOM 963 N N . ASP A 1 120 ? -15.144 -10.466 13.052 1.00 88.56 120 ASP A N 1
ATOM 964 C CA . ASP A 1 120 ? -15.610 -11.336 14.136 1.00 88.56 120 ASP A CA 1
ATOM 965 C C . ASP A 1 120 ? -15.817 -10.548 15.440 1.00 88.56 120 ASP A C 1
ATOM 967 O O . ASP A 1 120 ? -16.829 -10.705 16.126 1.00 88.56 120 ASP A O 1
ATOM 971 N N . VAL A 1 121 ? -14.904 -9.620 15.755 1.00 87.69 121 VAL A N 1
ATOM 972 C CA . VAL A 1 121 ? -15.019 -8.746 16.935 1.00 87.69 121 VAL A CA 1
ATOM 973 C C . VAL A 1 121 ? -16.247 -7.835 16.856 1.00 87.69 121 VAL A C 1
ATOM 975 O O . VAL A 1 121 ? -16.912 -7.630 17.871 1.00 87.69 121 VAL A O 1
ATOM 978 N N . ILE A 1 122 ? -16.564 -7.274 15.685 1.00 91.88 122 ILE A N 1
ATOM 979 C CA . ILE A 1 122 ? -17.745 -6.410 15.527 1.00 91.88 122 ILE A CA 1
ATOM 980 C C . ILE A 1 122 ? -19.044 -7.185 15.284 1.00 91.88 122 ILE A C 1
ATOM 982 O O . ILE A 1 122 ? -20.113 -6.585 15.387 1.00 91.88 122 ILE A O 1
ATOM 986 N N . ALA A 1 123 ? -18.987 -8.480 14.976 1.00 89.25 123 ALA A N 1
ATOM 987 C CA . ALA A 1 123 ? -20.161 -9.351 14.928 1.00 89.25 123 ALA A CA 1
ATOM 988 C C . ALA A 1 123 ? -20.597 -9.795 16.336 1.00 89.25 123 ALA A C 1
ATOM 990 O O . ALA A 1 123 ? -21.773 -10.071 16.568 1.00 89.25 123 ALA A O 1
ATOM 991 N N . ASP A 1 124 ? -19.670 -9.807 17.297 1.00 87.00 124 ASP A N 1
ATOM 992 C CA . ASP A 1 124 ? -19.953 -10.115 18.695 1.00 87.00 124 ASP A CA 1
ATOM 993 C C . ASP A 1 124 ? -20.820 -9.010 19.339 1.00 87.00 124 ASP A C 1
ATOM 995 O O . ASP A 1 124 ? -20.370 -7.900 19.666 1.00 87.00 124 ASP A O 1
ATOM 999 N N . ALA A 1 125 ? -22.108 -9.316 19.509 1.00 81.94 125 ALA A N 1
ATOM 1000 C CA . ALA A 1 125 ? -23.089 -8.430 20.131 1.00 81.94 125 ALA A CA 1
ATOM 1001 C C . ALA A 1 125 ? -22.831 -8.213 21.633 1.00 81.94 125 ALA A C 1
ATOM 1003 O O . ALA A 1 125 ? -23.314 -7.232 22.191 1.00 81.94 125 ALA A O 1
ATOM 1004 N N . SER A 1 126 ? -22.041 -9.078 22.286 1.00 81.88 126 SER A N 1
ATOM 1005 C CA . SER A 1 126 ? -21.694 -8.933 23.706 1.00 81.88 126 SER A CA 1
ATOM 1006 C C . SER A 1 126 ? -20.651 -7.837 23.962 1.00 81.88 126 SER A C 1
ATOM 1008 O O . SER A 1 126 ? -20.429 -7.430 25.104 1.00 81.88 126 SER A O 1
ATOM 1010 N N . ARG A 1 127 ? -20.009 -7.331 22.902 1.00 82.94 127 ARG A N 1
ATOM 1011 C CA . ARG A 1 127 ? -19.033 -6.242 22.989 1.00 82.94 127 ARG A CA 1
ATOM 1012 C C . ARG A 1 127 ? -19.730 -4.904 23.205 1.00 82.94 127 ARG A C 1
ATOM 1014 O O . ARG A 1 127 ? -20.671 -4.563 22.491 1.00 82.94 127 ARG A O 1
ATOM 1021 N N . ASP A 1 128 ? -19.187 -4.106 24.123 1.00 87.44 128 ASP A N 1
ATOM 1022 C CA . ASP A 1 128 ? -19.598 -2.719 24.359 1.00 87.44 128 ASP A CA 1
ATOM 1023 C C . ASP A 1 128 ? -19.152 -1.817 23.193 1.00 87.44 128 ASP A C 1
ATOM 1025 O O . ASP A 1 128 ? -18.123 -1.136 23.249 1.00 87.44 128 ASP A O 1
ATOM 1029 N N . LEU A 1 129 ? -19.895 -1.874 22.087 1.00 88.94 129 LEU A N 1
ATOM 1030 C CA . LEU A 1 129 ? -19.695 -1.084 20.875 1.00 88.94 129 LEU A CA 1
ATOM 1031 C C . LEU A 1 129 ? -21.017 -0.456 20.456 1.00 88.94 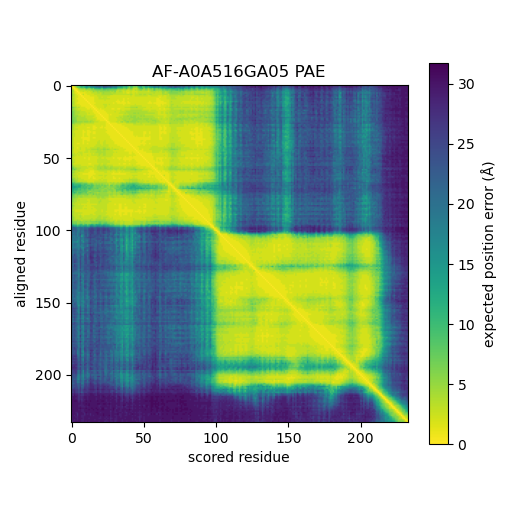129 LEU A C 1
ATOM 1033 O O . LEU A 1 129 ? -22.019 -1.154 20.303 1.00 88.94 129 LEU A O 1
ATOM 1037 N N . THR A 1 130 ? -20.993 0.852 20.217 1.00 92.19 130 THR A N 1
ATOM 1038 C CA . THR A 1 130 ? -22.152 1.565 19.662 1.00 92.19 130 THR A CA 1
ATOM 1039 C C . THR A 1 130 ? -22.329 1.242 18.178 1.00 92.19 130 THR A C 1
ATOM 1041 O O . THR A 1 130 ? -21.352 0.936 17.489 1.00 92.19 130 THR A O 1
ATOM 1044 N N . ASP A 1 131 ? -23.541 1.402 17.648 1.00 92.19 131 ASP A N 1
ATOM 1045 C CA . ASP A 1 131 ? -23.823 1.167 16.223 1.00 92.19 131 ASP A CA 1
ATOM 1046 C C . ASP A 1 131 ? -22.946 2.030 15.307 1.00 92.19 131 ASP A C 1
ATOM 1048 O O . ASP A 1 131 ? -22.414 1.551 14.309 1.00 92.19 131 ASP A O 1
ATOM 1052 N N . ASN A 1 132 ? -22.693 3.284 15.698 1.00 92.69 132 ASN A N 1
ATOM 1053 C CA . ASN A 1 132 ? -21.810 4.186 14.955 1.00 92.69 132 ASN A CA 1
ATOM 1054 C C . ASN A 1 132 ? -20.353 3.698 14.942 1.00 92.69 132 ASN A C 1
ATOM 1056 O O . ASN A 1 132 ? -19.655 3.858 13.943 1.00 92.69 132 ASN A O 1
ATOM 1060 N N . GLU A 1 133 ? -19.876 3.117 16.047 1.00 93.06 133 GLU A N 1
ATOM 1061 C CA . GLU A 1 133 ? -18.534 2.526 16.111 1.00 93.06 133 GLU A CA 1
ATOM 1062 C C . GLU A 1 133 ? -18.452 1.283 15.220 1.00 93.06 133 GLU A C 1
ATOM 1064 O O . GLU A 1 133 ? -17.504 1.165 14.443 1.00 93.06 133 GLU A O 1
ATOM 1069 N N . ARG A 1 134 ? -19.463 0.401 15.264 1.00 94.00 134 ARG A N 1
ATOM 1070 C CA . ARG A 1 134 ? -19.542 -0.779 14.386 1.00 94.00 134 ARG A CA 1
ATOM 1071 C C . ARG A 1 134 ? -19.582 -0.376 12.910 1.00 94.00 134 ARG A C 1
ATOM 1073 O O . ARG A 1 134 ? -18.862 -0.967 12.108 1.00 94.00 134 ARG A O 1
ATOM 1080 N N . ALA A 1 135 ? -20.339 0.662 12.559 1.00 93.81 135 ALA A N 1
ATOM 1081 C CA . ALA A 1 135 ? -20.430 1.181 11.196 1.00 93.81 135 ALA A CA 1
ATOM 1082 C C . ALA A 1 135 ? -19.091 1.748 10.689 1.00 93.81 135 ALA A C 1
ATOM 1084 O O . ALA A 1 135 ? -18.655 1.422 9.587 1.00 93.81 135 ALA A O 1
ATOM 1085 N N . VAL A 1 136 ? -18.388 2.541 11.508 1.00 94.50 136 VAL A N 1
ATOM 1086 C CA . VAL A 1 136 ? -17.063 3.083 11.149 1.00 94.50 136 VAL A CA 1
ATOM 1087 C C . VAL A 1 136 ? -16.024 1.978 10.971 1.00 94.50 136 VAL A C 1
ATOM 1089 O O . VAL A 1 136 ? -15.219 2.041 10.042 1.00 94.50 136 VAL A O 1
ATOM 1092 N N . VAL A 1 137 ? -16.032 0.966 11.840 1.00 93.69 137 VAL A N 1
ATOM 1093 C CA . VAL A 1 137 ? -15.113 -0.173 11.723 1.00 93.69 137 VAL A CA 1
ATOM 1094 C C . VAL A 1 137 ? -15.442 -1.023 10.494 1.00 93.69 137 VAL A C 1
ATOM 1096 O O . VAL A 1 137 ? -14.526 -1.393 9.763 1.00 93.69 137 VAL A O 1
ATOM 1099 N N . SER A 1 138 ? -16.726 -1.257 10.210 1.00 94.56 138 SER A N 1
ATOM 1100 C CA . SER A 1 138 ? -17.170 -1.958 8.995 1.00 94.56 138 SER A CA 1
ATOM 1101 C C . SER A 1 138 ? -16.686 -1.239 7.733 1.00 94.56 138 SER A C 1
ATOM 1103 O O . SER A 1 138 ? -16.090 -1.861 6.859 1.00 94.56 138 SER A O 1
ATOM 1105 N N . TYR A 1 139 ? -16.817 0.089 7.685 1.00 94.94 139 TYR A N 1
ATOM 1106 C CA . TYR A 1 139 ? -16.290 0.899 6.584 1.00 94.94 139 TYR A CA 1
ATOM 1107 C C . TYR A 1 139 ? -14.763 0.761 6.430 1.00 94.94 139 TYR A C 1
ATOM 1109 O O . TYR A 1 139 ? -14.248 0.629 5.320 1.00 94.94 139 TYR A O 1
ATOM 1117 N N . ALA A 1 140 ? -14.011 0.746 7.537 1.00 94.00 140 ALA A N 1
ATOM 1118 C CA . ALA A 1 140 ? -12.561 0.546 7.498 1.00 94.00 140 ALA A CA 1
ATOM 1119 C C . ALA A 1 140 ? -12.173 -0.856 6.987 1.00 94.00 140 ALA A C 1
ATOM 1121 O O . ALA A 1 140 ? -11.206 -0.988 6.233 1.00 94.00 140 ALA A O 1
ATOM 1122 N N . ILE A 1 141 ? -12.929 -1.890 7.370 1.00 94.31 141 ILE A N 1
ATOM 1123 C CA . ILE A 1 141 ? -12.786 -3.269 6.880 1.00 94.31 141 ILE A CA 1
ATOM 1124 C C . ILE A 1 141 ? -13.013 -3.327 5.366 1.00 94.31 141 ILE A C 1
ATOM 1126 O O . ILE A 1 141 ? -12.190 -3.891 4.642 1.00 94.31 141 ILE A O 1
ATOM 1130 N N . GLU A 1 142 ? -14.084 -2.707 4.873 1.00 94.06 142 GLU A N 1
ATOM 1131 C CA . GLU A 1 142 ? -14.413 -2.672 3.446 1.00 94.06 142 GLU A CA 1
ATOM 1132 C C . GLU A 1 142 ? -13.347 -1.942 2.627 1.00 94.06 142 GLU A C 1
ATOM 1134 O O . GLU A 1 142 ? -12.862 -2.486 1.636 1.00 94.06 142 GLU A O 1
ATOM 1139 N N . GLU A 1 143 ? -12.899 -0.761 3.065 1.00 93.06 143 GLU A N 1
ATOM 1140 C CA . GLU A 1 143 ? -11.806 -0.037 2.402 1.00 93.06 143 GLU A CA 1
ATOM 1141 C C . GLU A 1 143 ? -10.499 -0.846 2.404 1.00 93.06 143 GLU A C 1
ATOM 1143 O O . GLU A 1 143 ? -9.749 -0.834 1.420 1.00 93.06 143 GLU A O 1
ATOM 1148 N N . THR A 1 144 ? -10.222 -1.574 3.492 1.00 91.81 144 THR A N 1
ATOM 1149 C CA . THR A 1 144 ? -9.036 -2.438 3.623 1.00 91.81 144 THR A CA 1
ATOM 1150 C C . THR A 1 144 ? -9.083 -3.580 2.615 1.00 91.81 144 THR A C 1
ATOM 1152 O O . THR A 1 144 ? -8.116 -3.775 1.871 1.00 91.81 144 THR A O 1
ATOM 1155 N N . ARG A 1 145 ? -10.223 -4.274 2.515 1.00 90.88 145 ARG A N 1
ATOM 1156 C CA . ARG A 1 145 ? -10.449 -5.351 1.539 1.00 90.88 145 ARG A CA 1
ATOM 1157 C C . ARG A 1 145 ? -10.410 -4.833 0.102 1.00 90.88 145 ARG A C 1
ATOM 1159 O O . ARG A 1 145 ? -9.739 -5.418 -0.744 1.00 90.88 145 ARG A O 1
ATOM 1166 N N . ALA A 1 146 ? -11.063 -3.704 -0.170 1.00 88.56 146 ALA A N 1
ATOM 1167 C CA . ALA A 1 146 ? -11.140 -3.121 -1.507 1.00 88.56 146 ALA A CA 1
ATOM 1168 C C . ALA A 1 146 ? -9.763 -2.706 -2.047 1.00 88.56 146 ALA A C 1
ATOM 1170 O O . ALA A 1 146 ? -9.482 -2.856 -3.238 1.00 88.56 146 ALA A O 1
ATOM 1171 N N . ARG A 1 147 ? -8.886 -2.176 -1.184 1.00 85.75 147 ARG A N 1
ATOM 1172 C CA . ARG A 1 147 ? -7.558 -1.689 -1.594 1.00 85.75 147 ARG A CA 1
ATOM 1173 C C . ARG A 1 147 ? -6.451 -2.730 -1.443 1.00 85.75 147 ARG A C 1
ATOM 1175 O O . ARG A 1 147 ? -5.414 -2.583 -2.095 1.00 85.75 147 ARG A O 1
ATOM 1182 N N . GLY A 1 148 ? -6.635 -3.736 -0.587 1.00 84.12 148 GLY A N 1
ATOM 1183 C CA . GLY A 1 148 ? -5.597 -4.708 -0.232 1.00 84.12 148 GLY A CA 1
ATOM 1184 C C . GLY A 1 148 ? -4.380 -4.044 0.420 1.00 84.12 148 GLY A C 1
ATOM 1185 O O . GLY A 1 148 ? -3.241 -4.389 0.107 1.00 84.12 148 GLY A O 1
ATOM 1186 N N . LEU A 1 149 ? -4.610 -3.021 1.249 1.00 86.25 149 LEU A N 1
ATOM 1187 C CA . LEU A 1 149 ? -3.564 -2.254 1.926 1.00 86.25 149 LEU A CA 1
ATOM 1188 C C . LEU A 1 149 ? -3.743 -2.355 3.436 1.00 86.25 149 LEU A C 1
ATOM 1190 O O . LEU A 1 149 ? -4.841 -2.156 3.936 1.00 86.25 149 LEU A O 1
ATOM 1194 N N . LEU A 1 150 ? -2.641 -2.526 4.166 1.00 86.56 150 LEU A N 1
ATOM 1195 C CA . LEU A 1 150 ? -2.646 -2.478 5.636 1.00 86.56 150 LEU A CA 1
ATOM 1196 C C . LEU A 1 150 ? -2.983 -1.089 6.194 1.00 86.56 150 LEU A C 1
ATOM 1198 O O . LEU A 1 150 ? -3.321 -0.965 7.363 1.00 86.56 150 LEU A O 1
ATOM 1202 N N . ARG A 1 151 ? -2.864 -0.048 5.360 1.00 89.94 151 ARG A N 1
ATOM 1203 C CA . ARG A 1 151 ? -3.148 1.348 5.698 1.00 89.94 151 ARG A CA 1
ATOM 1204 C C . ARG A 1 151 ? -4.108 1.924 4.677 1.00 89.94 151 ARG A C 1
ATOM 1206 O O . ARG A 1 151 ? -3.749 2.052 3.502 1.00 89.94 151 ARG A O 1
ATOM 1213 N N . VAL A 1 152 ? -5.281 2.335 5.130 1.00 90.25 152 VAL A N 1
ATOM 1214 C CA . VAL A 1 152 ? -6.312 2.922 4.281 1.00 90.25 152 VAL A CA 1
ATOM 1215 C C . VAL A 1 152 ? -6.551 4.388 4.627 1.00 90.25 152 VAL A C 1
ATOM 1217 O O . VAL A 1 152 ? -6.556 4.765 5.803 1.00 90.25 152 VAL A O 1
ATOM 1220 N N . PRO A 1 153 ? -6.709 5.261 3.618 1.00 90.50 153 PRO A N 1
ATOM 1221 C CA . PRO A 1 153 ? -7.114 6.631 3.869 1.00 90.50 153 PRO A CA 1
ATOM 1222 C C . PRO A 1 153 ? -8.572 6.650 4.323 1.00 90.50 153 PRO A C 1
ATOM 1224 O O . PRO A 1 153 ? -9.440 6.149 3.617 1.00 90.50 153 PRO A O 1
ATOM 1227 N N . MET A 1 154 ? -8.849 7.308 5.449 1.00 88.75 154 MET A N 1
ATOM 1228 C CA . MET A 1 154 ? -10.223 7.539 5.913 1.00 88.75 154 MET A CA 1
ATOM 1229 C C . MET A 1 154 ? -10.488 9.041 6.069 1.00 88.75 154 MET A C 1
ATOM 1231 O O . MET A 1 154 ? -10.426 9.585 7.177 1.00 88.75 154 MET A O 1
ATOM 1235 N N . PRO A 1 155 ? -10.743 9.772 4.967 1.00 88.12 155 PRO A N 1
ATOM 1236 C CA . PRO A 1 155 ? -11.180 11.156 5.052 1.00 88.12 155 PRO A CA 1
ATOM 1237 C C . PRO A 1 155 ? -12.538 11.216 5.756 1.00 88.12 155 PRO A C 1
ATOM 1239 O O . PRO A 1 155 ? -13.499 10.602 5.305 1.00 88.12 155 PRO A O 1
ATOM 1242 N N . TRP A 1 156 ? -12.645 11.999 6.831 1.00 85.44 156 TRP A N 1
ATOM 1243 C CA . TRP A 1 156 ? -13.873 12.054 7.636 1.00 85.44 156 TRP A CA 1
ATOM 1244 C C . TRP A 1 156 ? -15.126 12.420 6.825 1.00 85.44 156 TRP A C 1
ATOM 1246 O O . TRP A 1 156 ? -16.199 11.937 7.151 1.00 85.44 156 TRP A O 1
ATOM 1256 N N . ARG A 1 157 ? -14.995 13.228 5.760 1.00 87.81 157 ARG A N 1
ATOM 1257 C CA . ARG A 1 157 ? -16.113 13.570 4.862 1.00 87.81 157 ARG A CA 1
ATOM 1258 C C . ARG A 1 157 ? -16.617 12.363 4.071 1.00 87.81 157 ARG A C 1
ATOM 1260 O O . ARG A 1 157 ? -17.818 12.195 3.955 1.00 87.81 157 ARG A O 1
ATOM 1267 N N . SER A 1 158 ? -15.710 11.514 3.586 1.00 89.75 158 SER A N 1
ATOM 1268 C CA . SER A 1 158 ? -16.066 10.280 2.876 1.00 89.75 158 SER A CA 1
ATOM 1269 C C . SER A 1 158 ? -16.740 9.280 3.812 1.00 89.75 158 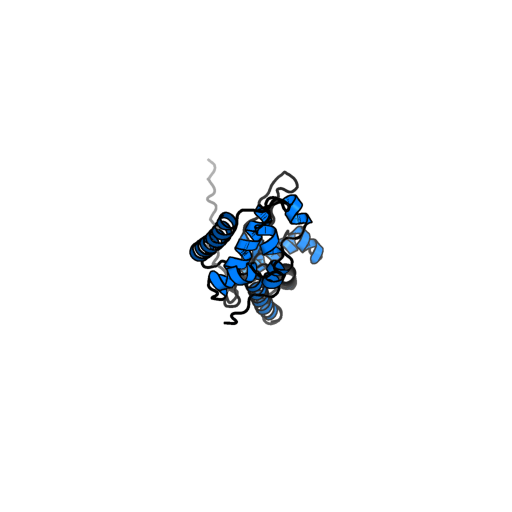SER A C 1
ATOM 1271 O O . SER A 1 158 ? -17.740 8.682 3.444 1.00 89.75 158 SER A O 1
ATOM 1273 N N . VAL A 1 159 ? -16.252 9.163 5.053 1.00 91.25 159 VAL A N 1
ATOM 1274 C CA . VAL A 1 159 ? -16.899 8.335 6.087 1.00 91.25 159 VAL A CA 1
ATOM 1275 C C . VAL A 1 159 ? -18.293 8.874 6.422 1.00 91.25 159 VAL A C 1
ATOM 1277 O O . VAL A 1 159 ? -19.238 8.109 6.574 1.00 91.25 159 VAL A O 1
ATOM 1280 N N . GLN A 1 160 ? -18.431 10.198 6.522 1.00 93.00 160 GLN A N 1
ATOM 1281 C CA . GLN A 1 160 ? -19.706 10.851 6.797 1.00 93.00 160 GLN A CA 1
ATOM 1282 C C . GLN A 1 160 ? -20.737 10.565 5.697 1.00 93.00 160 GLN A C 1
ATOM 1284 O O . GLN A 1 160 ? -21.868 10.203 6.004 1.00 93.00 160 GLN A O 1
ATOM 1289 N N . GLU A 1 161 ? -20.336 10.725 4.436 1.00 90.94 161 GLU A N 1
ATOM 1290 C CA . GLU A 1 161 ? -21.171 10.465 3.263 1.00 90.94 161 GLU A CA 1
ATOM 1291 C C . GLU A 1 161 ? -21.564 8.987 3.171 1.00 90.94 161 GLU A C 1
ATOM 1293 O O . GLU A 1 161 ? -22.741 8.683 3.006 1.00 90.94 161 GLU A O 1
ATOM 1298 N N . ALA A 1 162 ? -20.606 8.077 3.369 1.00 90.06 162 ALA A N 1
ATOM 1299 C CA . ALA A 1 162 ? -20.848 6.638 3.309 1.00 90.06 162 ALA A CA 1
ATOM 1300 C C . ALA A 1 162 ? -21.801 6.140 4.407 1.00 90.06 162 ALA A C 1
ATOM 1302 O O . ALA A 1 162 ? -22.587 5.229 4.167 1.00 90.06 162 ALA A O 1
ATOM 1303 N N . LEU A 1 163 ? -21.740 6.726 5.608 1.00 92.50 163 LEU A N 1
ATOM 1304 C CA . LEU A 1 163 ? -22.509 6.261 6.769 1.00 92.50 163 LEU A CA 1
ATOM 1305 C C . LEU A 1 163 ? -23.745 7.119 7.085 1.00 92.50 163 LEU A C 1
ATOM 1307 O O . LEU A 1 163 ? -24.479 6.804 8.018 1.00 92.50 163 LEU A O 1
ATOM 1311 N N . GLY A 1 164 ? -23.962 8.229 6.372 1.00 91.81 164 GLY A N 1
ATOM 1312 C CA . GLY A 1 164 ? -25.069 9.159 6.632 1.00 91.81 164 GLY A CA 1
ATOM 1313 C C . GLY A 1 164 ? -25.022 9.833 8.012 1.00 91.81 164 GLY A C 1
ATOM 1314 O O . GLY A 1 164 ? -26.036 10.326 8.504 1.00 91.81 164 GLY A O 1
ATOM 1315 N N . LEU A 1 165 ? -23.860 9.846 8.670 1.00 92.38 165 LEU A N 1
ATOM 1316 C CA . LEU A 1 165 ? -23.709 10.369 10.028 1.00 92.38 165 LEU A CA 1
ATOM 1317 C C . LEU A 1 165 ? -23.533 11.895 10.035 1.00 92.38 165 LEU A C 1
ATOM 1319 O O . LEU A 1 165 ? -23.095 12.515 9.071 1.00 92.38 165 LEU A O 1
ATOM 1323 N N . GLY A 1 166 ? -23.817 12.538 11.169 1.00 92.50 166 GLY A N 1
ATOM 1324 C CA . GLY A 1 166 ? -23.421 13.934 11.381 1.00 92.50 166 GLY A CA 1
ATOM 1325 C C . GLY A 1 166 ? -21.901 14.074 11.550 1.00 92.50 166 GLY A C 1
ATOM 1326 O O . GLY A 1 166 ? -21.229 13.143 11.999 1.00 92.50 166 GLY A O 1
ATOM 1327 N N . GLU A 1 167 ? -21.340 15.256 11.276 1.00 92.38 167 GLU A N 1
ATOM 1328 C CA . GLU A 1 167 ? -19.894 15.512 11.421 1.00 92.38 167 GLU A CA 1
ATOM 1329 C C . GLU A 1 167 ? -19.382 15.171 12.833 1.00 92.38 167 GLU A C 1
ATOM 1331 O O . GLU A 1 167 ? -18.383 14.465 13.000 1.00 92.38 167 GLU A O 1
ATOM 1336 N N . ARG A 1 168 ? -20.089 15.644 13.869 1.00 93.50 168 ARG A N 1
ATOM 1337 C CA . ARG A 1 168 ? -19.732 15.386 15.273 1.00 93.50 168 ARG A CA 1
ATOM 1338 C C . ARG A 1 168 ? -19.815 13.898 15.616 1.00 93.50 168 ARG A C 1
ATOM 1340 O O . ARG A 1 168 ? -18.923 13.391 16.294 1.00 93.50 168 ARG A O 1
ATOM 1347 N N . ALA A 1 169 ? -20.850 13.208 15.136 1.00 91.75 169 ALA A N 1
ATOM 1348 C CA . ALA A 1 169 ? -21.035 11.774 15.358 1.00 91.75 169 ALA A CA 1
ATOM 1349 C C . ALA A 1 169 ? -19.907 10.966 14.702 1.00 91.75 169 ALA A C 1
ATOM 1351 O O . ALA A 1 169 ? -19.271 10.158 15.371 1.00 91.75 169 ALA A O 1
ATOM 1352 N N . THR A 1 170 ? -19.578 11.279 13.447 1.00 93.31 170 THR A N 1
ATOM 1353 C CA . THR A 1 170 ? -18.494 10.642 12.683 1.00 93.31 170 THR A CA 1
ATOM 1354 C C . THR A 1 170 ? -17.147 10.795 13.390 1.00 93.31 170 THR A C 1
ATOM 1356 O O . THR A 1 170 ? -16.447 9.816 13.643 1.00 93.31 170 THR A O 1
ATOM 1359 N N . LYS A 1 171 ? -16.788 12.027 13.776 1.00 92.81 171 LYS A N 1
ATOM 1360 C CA . LYS A 1 171 ? -15.522 12.305 14.475 1.00 92.81 171 LYS A CA 1
ATOM 1361 C C . LYS A 1 171 ? -15.432 11.589 15.823 1.00 92.81 171 LYS A C 1
ATOM 1363 O O . LYS A 1 171 ? -14.357 11.110 16.182 1.00 92.81 171 LYS A O 1
ATOM 1368 N N . ASN A 1 172 ? -16.535 11.523 16.567 1.00 93.94 172 ASN A N 1
ATOM 1369 C CA . ASN A 1 172 ? -16.582 10.818 17.846 1.00 93.94 172 ASN A CA 1
ATOM 1370 C C . ASN A 1 172 ? -16.473 9.301 17.665 1.00 93.94 172 ASN A C 1
ATOM 1372 O O . ASN A 1 172 ? -15.713 8.676 18.397 1.00 93.94 172 ASN A O 1
ATOM 1376 N N . ALA A 1 173 ? -17.163 8.730 16.676 1.00 93.81 173 ALA A N 1
ATOM 1377 C CA . ALA A 1 173 ? -17.109 7.304 16.372 1.00 93.81 173 ALA A CA 1
ATOM 1378 C C . ALA A 1 173 ? -15.693 6.864 15.970 1.00 93.81 173 ALA A C 1
ATOM 1380 O O . ALA A 1 173 ? -15.166 5.925 16.559 1.00 93.81 173 ALA A O 1
ATOM 1381 N N . ILE A 1 174 ? -15.025 7.605 15.074 1.00 93.31 174 ILE A N 1
ATOM 1382 C CA . ILE A 1 174 ? -13.620 7.348 14.703 1.00 93.31 174 ILE A CA 1
ATOM 1383 C C . ILE A 1 174 ? -12.713 7.415 15.938 1.00 93.31 174 ILE A C 1
ATOM 1385 O O . ILE A 1 174 ? -11.939 6.497 16.191 1.00 93.31 174 ILE A O 1
ATOM 1389 N N . ARG A 1 175 ? -12.833 8.471 16.754 1.00 93.12 175 ARG A N 1
ATOM 1390 C CA . ARG A 1 175 ? -12.001 8.64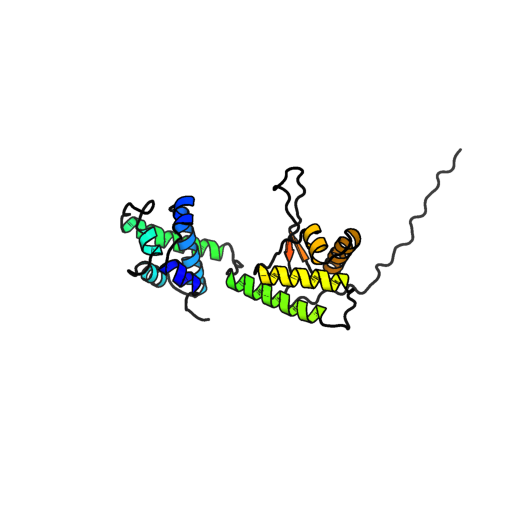7 17.956 1.00 93.12 175 ARG A CA 1
ATOM 1391 C C . ARG A 1 175 ? -12.236 7.558 19.003 1.00 93.12 175 ARG A C 1
ATOM 1393 O O . ARG A 1 175 ? -11.313 7.185 19.722 1.00 93.12 175 ARG A O 1
ATOM 1400 N N . ASN A 1 176 ? -13.472 7.097 19.162 1.00 92.00 176 ASN A N 1
ATOM 1401 C CA . ASN A 1 176 ? -13.784 6.025 20.097 1.00 92.00 176 ASN A CA 1
ATOM 1402 C C . ASN A 1 176 ? -13.276 4.675 19.584 1.00 92.00 176 ASN A C 1
ATOM 1404 O O . ASN A 1 176 ? -12.683 3.938 20.367 1.00 92.00 176 ASN A O 1
ATOM 1408 N N . ALA A 1 177 ? -13.450 4.380 18.292 1.00 91.81 177 ALA A N 1
ATOM 1409 C CA . ALA A 1 177 ? -12.905 3.180 17.664 1.00 91.81 177 ALA A CA 1
ATOM 1410 C C . ALA A 1 177 ? -11.373 3.137 17.785 1.00 91.81 177 ALA A C 1
ATOM 1412 O O . ALA A 1 177 ? -10.815 2.103 18.143 1.00 91.81 177 ALA A O 1
ATOM 1413 N N . GLU A 1 178 ? -10.708 4.280 17.596 1.00 92.00 178 GLU A N 1
ATOM 1414 C CA . GLU A 1 178 ? -9.269 4.436 17.824 1.00 92.00 178 GLU A CA 1
ATOM 1415 C C . GLU A 1 178 ? -8.888 4.173 19.289 1.00 92.00 178 GLU A C 1
ATOM 1417 O O . GLU A 1 178 ? -7.989 3.388 19.578 1.00 92.00 178 GLU A O 1
ATOM 1422 N N . ARG A 1 179 ? -9.619 4.764 20.242 1.00 90.00 179 ARG A N 1
ATOM 1423 C CA . ARG A 1 179 ? -9.369 4.578 21.683 1.00 90.00 179 ARG A CA 1
ATOM 1424 C C . ARG A 1 179 ? -9.563 3.135 22.150 1.00 90.00 179 ARG A C 1
ATOM 1426 O O . ARG A 1 179 ? -8.873 2.710 23.069 1.00 90.00 179 ARG A O 1
ATOM 1433 N N . LYS A 1 180 ? -10.517 2.415 21.553 1.00 88.06 180 LYS A N 1
ATOM 1434 C CA . LYS A 1 180 ? -10.790 0.992 21.815 1.00 88.06 180 LYS A CA 1
ATOM 1435 C C . LYS A 1 180 ? -9.827 0.062 21.059 1.00 88.06 180 LYS A C 1
ATOM 1437 O O . LYS A 1 180 ? -9.941 -1.153 21.182 1.00 88.06 180 LYS A O 1
ATOM 1442 N N . GLY A 1 181 ? -8.903 0.613 20.265 1.00 88.50 181 GLY A N 1
ATOM 1443 C CA . GLY A 1 181 ? -7.923 -0.149 19.493 1.00 88.50 181 GLY A CA 1
ATOM 1444 C C . GLY A 1 181 ? -8.509 -0.919 18.307 1.00 88.50 181 GLY A C 1
ATOM 1445 O O . GLY A 1 181 ? -7.869 -1.845 17.826 1.00 88.50 181 GLY A O 1
ATOM 1446 N N . LEU A 1 182 ? -9.712 -0.565 17.842 1.00 90.62 182 LEU A N 1
ATOM 1447 C CA . LEU A 1 182 ? -10.362 -1.208 16.689 1.00 90.62 182 LEU A CA 1
ATOM 1448 C C . LEU A 1 182 ? -9.775 -0.714 15.364 1.00 90.62 182 LEU A C 1
ATOM 1450 O O . LEU A 1 182 ? -9.751 -1.438 14.378 1.00 90.62 182 LEU A O 1
ATOM 1454 N N . ILE A 1 183 ? -9.284 0.522 15.354 1.00 92.31 183 ILE A N 1
ATOM 1455 C CA . ILE A 1 183 ? -8.512 1.116 14.263 1.00 92.31 183 ILE A CA 1
ATOM 1456 C C . ILE A 1 183 ? -7.310 1.835 14.869 1.00 92.31 183 ILE A C 1
ATOM 1458 O O . ILE A 1 183 ? -7.384 2.338 15.988 1.00 92.31 183 ILE A O 1
ATOM 1462 N N . VAL A 1 184 ? -6.200 1.904 14.144 1.00 91.06 184 VAL A N 1
ATOM 1463 C CA . VAL A 1 184 ? -4.968 2.542 14.620 1.00 91.06 184 VAL A CA 1
ATOM 1464 C C . VAL A 1 184 ? -4.573 3.639 13.649 1.00 91.06 184 VAL A C 1
ATOM 1466 O O . VAL A 1 184 ? -4.424 3.391 12.454 1.00 91.06 184 VAL A O 1
ATOM 1469 N N . LEU A 1 185 ? -4.393 4.865 14.142 1.00 90.69 185 LEU A N 1
ATOM 1470 C CA . LEU A 1 185 ? -3.823 5.937 13.335 1.00 90.69 185 LEU A CA 1
ATOM 1471 C C . LEU A 1 185 ? -2.331 5.661 13.116 1.00 90.69 185 LEU A C 1
ATOM 1473 O O . LEU A 1 185 ? -1.514 5.890 14.003 1.00 90.69 185 LEU A O 1
ATOM 1477 N N . GLU A 1 186 ? -1.968 5.186 11.927 1.00 86.06 186 GLU A N 1
ATOM 1478 C CA . GLU A 1 186 ? -0.568 4.896 11.597 1.00 86.06 186 GLU A CA 1
ATOM 1479 C C . GLU A 1 186 ? 0.155 6.106 11.004 1.00 86.06 186 GLU A C 1
ATOM 1481 O O . GLU A 1 186 ? 1.346 6.305 11.239 1.00 86.06 186 GLU A O 1
ATOM 1486 N N . VAL A 1 187 ? -0.551 6.926 10.217 1.00 86.44 187 VAL A N 1
ATOM 1487 C CA . VAL A 1 187 ? 0.022 8.141 9.627 1.00 86.44 187 VAL A CA 1
ATOM 1488 C C . VAL A 1 187 ? -0.955 9.295 9.769 1.00 86.44 187 VAL A C 1
ATOM 1490 O O . VAL A 1 187 ? -2.042 9.288 9.188 1.00 86.44 187 VAL A O 1
ATOM 1493 N N . ALA A 1 188 ? -0.533 10.325 10.501 1.00 86.94 188 ALA A N 1
ATOM 1494 C CA . ALA A 1 188 ? -1.276 11.570 10.596 1.00 86.94 188 ALA A CA 1
ATOM 1495 C C . ALA A 1 188 ? -1.333 12.276 9.233 1.00 86.94 188 ALA A C 1
ATOM 1497 O O . ALA A 1 188 ? -0.335 12.409 8.517 1.00 86.94 188 ALA A O 1
ATOM 1498 N N . GLY A 1 189 ? -2.525 12.743 8.882 1.00 84.56 189 GLY A N 1
ATOM 1499 C CA . GLY A 1 189 ? -2.758 13.565 7.711 1.00 84.56 189 GLY A CA 1
ATOM 1500 C C . GLY A 1 189 ? -2.071 14.923 7.825 1.00 84.56 189 GLY A C 1
ATOM 1501 O O . GLY A 1 189 ? -1.649 15.364 8.894 1.00 84.56 189 GLY A O 1
ATOM 1502 N N . LYS A 1 190 ? -1.982 15.623 6.693 1.00 86.00 190 LYS A N 1
ATOM 1503 C CA . LYS A 1 190 ? -1.402 16.966 6.622 1.00 86.00 190 LYS A CA 1
ATOM 1504 C C . LYS A 1 190 ? -2.435 17.941 6.087 1.00 86.00 190 LYS A C 1
ATOM 1506 O O . LYS A 1 190 ? -2.893 17.807 4.948 1.00 86.00 190 LYS A O 1
ATOM 1511 N N . ALA A 1 191 ? -2.763 18.942 6.900 1.00 80.31 191 ALA A N 1
ATOM 1512 C CA . ALA A 1 191 ? -3.548 20.081 6.457 1.00 80.31 191 ALA A CA 1
ATOM 1513 C C . ALA A 1 191 ? -2.729 20.922 5.466 1.00 80.31 191 ALA A C 1
ATOM 1515 O O . ALA A 1 191 ? -1.530 21.141 5.640 1.00 80.31 191 ALA A O 1
ATOM 1516 N N . SER A 1 192 ? -3.379 21.388 4.405 1.00 77.75 192 SER A N 1
ATOM 1517 C CA . SER A 1 192 ? -2.793 22.328 3.456 1.00 77.75 192 SER A CA 1
ATOM 1518 C C . SER A 1 192 ? -3.883 23.266 2.944 1.00 77.75 192 SER A C 1
ATOM 1520 O O . SER A 1 192 ? -4.989 22.796 2.662 1.00 77.75 192 SER A O 1
ATOM 1522 N N . PRO A 1 193 ? -3.608 24.573 2.813 1.00 75.81 193 PRO A N 1
ATOM 1523 C CA . PRO A 1 193 ? -4.548 25.495 2.185 1.00 75.81 193 PRO A CA 1
ATOM 1524 C C . PRO A 1 193 ? -4.674 25.241 0.676 1.00 75.81 193 PRO A C 1
ATOM 1526 O O . PRO A 1 193 ? -5.705 25.558 0.100 1.00 75.81 193 PRO A O 1
ATOM 1529 N N . VAL A 1 194 ? -3.666 24.621 0.051 1.00 74.62 194 VAL A N 1
ATOM 1530 C CA . VAL A 1 194 ? -3.650 24.325 -1.386 1.00 74.62 194 VAL A CA 1
ATOM 1531 C C . VAL A 1 194 ? -4.442 23.049 -1.669 1.00 74.62 194 VAL A C 1
ATOM 1533 O O . VAL A 1 194 ? -4.174 21.988 -1.090 1.00 74.62 194 VAL A O 1
ATOM 1536 N N . GLU A 1 195 ? -5.402 23.151 -2.583 1.00 66.75 195 GLU A N 1
ATOM 1537 C CA . GLU A 1 195 ? -6.188 22.021 -3.071 1.00 66.75 195 GLU A CA 1
ATOM 1538 C C . GLU A 1 195 ? -5.275 20.928 -3.662 1.00 66.75 195 GLU A C 1
ATOM 1540 O O . GLU A 1 195 ? -4.239 21.208 -4.263 1.00 66.75 195 GLU A O 1
ATOM 1545 N N . GLY A 1 196 ? -5.578 19.657 -3.383 1.00 71.00 196 GLY A N 1
ATOM 1546 C CA . GLY A 1 196 ? -4.745 18.513 -3.788 1.00 71.00 196 GLY A CA 1
ATOM 1547 C C . GLY A 1 196 ? -3.470 18.272 -2.961 1.00 71.00 196 GLY A C 1
ATOM 1548 O O . GLY A 1 196 ? -2.895 17.188 -3.039 1.00 71.00 196 GLY A O 1
ATOM 1549 N N . LYS A 1 197 ? -3.031 19.217 -2.112 1.00 76.81 197 LYS A N 1
ATOM 1550 C CA . LYS A 1 197 ? -1.889 19.007 -1.188 1.00 76.81 197 LYS A CA 1
ATOM 1551 C C . LYS A 1 197 ? -2.295 18.505 0.199 1.00 76.81 197 LYS A C 1
ATOM 1553 O O . LYS A 1 197 ? -1.427 18.164 1.007 1.00 76.81 197 LYS A O 1
ATOM 1558 N N . ARG A 1 198 ? -3.598 18.457 0.486 1.00 78.06 198 ARG A N 1
ATOM 1559 C CA . ARG A 1 198 ? -4.142 17.876 1.719 1.00 78.06 198 ARG A CA 1
ATOM 1560 C C . ARG A 1 198 ? -3.943 16.364 1.703 1.00 78.06 198 ARG A C 1
ATOM 1562 O O . ARG A 1 198 ? -4.243 15.711 0.708 1.00 78.06 198 ARG A O 1
ATOM 1569 N N . ARG A 1 199 ? -3.457 15.806 2.810 1.00 84.50 199 ARG A N 1
ATOM 1570 C CA . ARG A 1 199 ? -3.343 14.353 2.996 1.00 84.50 199 ARG A CA 1
ATOM 1571 C C . ARG A 1 199 ? -4.290 13.916 4.097 1.00 84.50 199 ARG A C 1
ATOM 1573 O O . ARG A 1 199 ? -4.274 14.514 5.170 1.00 84.50 199 ARG A O 1
ATOM 1580 N N . ALA A 1 200 ? -5.099 12.899 3.821 1.00 85.44 200 ALA A N 1
ATOM 1581 C CA . ALA A 1 200 ? -5.945 12.274 4.827 1.00 85.44 200 ALA A CA 1
ATOM 1582 C C . ALA A 1 200 ? -5.100 11.484 5.837 1.00 85.44 200 ALA A C 1
ATOM 1584 O O . ALA A 1 200 ? -3.967 11.097 5.541 1.00 85.44 200 ALA A O 1
ATOM 1585 N N . ASN A 1 201 ? -5.677 11.241 7.011 1.00 88.75 201 ASN A N 1
ATOM 1586 C CA . ASN A 1 201 ? -5.151 10.271 7.961 1.00 88.75 201 ASN A CA 1
ATOM 1587 C C . ASN A 1 201 ? -5.178 8.875 7.327 1.00 88.75 201 ASN A C 1
ATOM 1589 O O . ASN A 1 201 ? -6.169 8.512 6.683 1.00 88.75 201 ASN A O 1
ATOM 1593 N N . LEU A 1 202 ? -4.104 8.109 7.519 1.00 90.31 202 LEU A N 1
ATOM 1594 C CA . LEU A 1 202 ? -4.065 6.695 7.166 1.00 90.31 202 LEU A CA 1
ATOM 1595 C C . LEU A 1 202 ? -4.250 5.870 8.432 1.00 90.31 202 LEU A C 1
ATOM 1597 O O . LEU A 1 202 ? -3.447 5.970 9.365 1.00 90.31 202 LEU A O 1
ATOM 1601 N N . TYR A 1 203 ? -5.297 5.059 8.430 1.00 91.75 203 TYR A N 1
ATOM 1602 C CA . TYR A 1 203 ? -5.612 4.142 9.511 1.00 91.75 203 TYR A CA 1
ATOM 1603 C C . TYR A 1 203 ? -5.258 2.720 9.097 1.00 91.75 203 TYR A C 1
ATOM 1605 O O . TYR A 1 203 ? -5.424 2.355 7.934 1.00 91.75 203 TYR A O 1
ATOM 1613 N N . GLY A 1 204 ? -4.754 1.937 10.042 1.00 90.75 204 GLY A N 1
ATOM 1614 C CA . GLY A 1 204 ? -4.555 0.503 9.896 1.00 90.75 204 GLY A CA 1
ATOM 1615 C C . GLY A 1 204 ? -5.489 -0.278 10.809 1.00 90.75 204 GLY A C 1
ATOM 1616 O O . GLY A 1 204 ? -5.926 0.223 11.850 1.00 90.75 204 GLY A O 1
ATOM 1617 N N . LEU A 1 205 ? -5.791 -1.511 10.412 1.00 91.38 205 LEU A N 1
ATOM 1618 C CA . LEU A 1 205 ? -6.442 -2.472 11.295 1.00 91.38 205 LEU A CA 1
ATOM 1619 C C . LEU A 1 205 ? -5.388 -3.070 12.244 1.00 91.38 205 LEU A C 1
ATOM 1621 O O . LEU A 1 205 ? -4.246 -3.306 11.811 1.00 91.38 205 LEU A O 1
ATOM 1625 N N . PRO A 1 206 ? -5.729 -3.317 13.521 1.00 88.06 206 PRO A N 1
ATOM 1626 C CA . PRO A 1 206 ? -4.813 -3.960 14.455 1.00 88.06 206 PRO A CA 1
ATOM 1627 C C . PRO A 1 206 ? -4.404 -5.349 13.933 1.00 88.06 206 PRO A C 1
ATOM 1629 O O . PRO A 1 206 ? -5.161 -5.980 13.191 1.00 88.06 206 PRO A O 1
ATOM 1632 N N . PRO A 1 207 ? -3.202 -5.842 14.280 1.00 79.31 207 PRO A N 1
ATOM 1633 C CA . PRO A 1 207 ? -2.820 -7.207 13.941 1.00 79.31 207 PRO A CA 1
ATOM 1634 C C . PRO A 1 207 ? -3.816 -8.195 14.557 1.00 79.31 207 PRO A C 1
ATOM 1636 O O . PRO A 1 207 ? -4.293 -7.971 15.666 1.00 79.31 207 PRO A O 1
ATOM 1639 N N . ALA A 1 208 ? -4.103 -9.302 13.866 1.00 69.75 208 ALA A N 1
ATOM 1640 C CA . ALA A 1 208 ? -5.116 -10.276 14.294 1.00 69.75 208 ALA A CA 1
ATOM 1641 C C . ALA A 1 208 ? -4.847 -10.883 15.689 1.00 69.75 208 ALA A C 1
ATOM 1643 O O . ALA A 1 208 ? -5.757 -11.372 16.349 1.00 69.75 208 ALA A O 1
ATOM 1644 N N . THR A 1 209 ? -3.594 -10.837 16.151 1.00 61.88 209 THR A N 1
ATOM 1645 C CA . THR A 1 209 ? -3.166 -11.290 17.482 1.00 61.88 209 THR A CA 1
ATOM 1646 C C . THR A 1 209 ? -3.339 -10.238 18.580 1.00 61.88 209 THR A C 1
ATOM 1648 O O . THR A 1 209 ? -3.260 -10.573 19.762 1.00 61.88 209 THR A O 1
ATOM 1651 N N . ALA A 1 210 ? -3.555 -8.969 18.229 1.00 61.09 210 ALA A N 1
ATOM 1652 C CA . ALA A 1 210 ? -3.824 -7.928 19.205 1.00 61.09 210 ALA A CA 1
ATOM 1653 C C . ALA A 1 210 ? -5.293 -7.988 19.618 1.00 61.09 210 ALA A C 1
ATOM 1655 O O . ALA A 1 210 ? -6.192 -7.655 18.851 1.00 61.09 210 ALA A O 1
ATOM 1656 N N . THR A 1 211 ? -5.534 -8.361 20.872 1.00 57.97 211 THR A N 1
ATOM 1657 C CA . THR A 1 211 ? -6.845 -8.157 21.489 1.00 57.97 211 THR A CA 1
ATOM 1658 C C . THR A 1 211 ? -7.075 -6.646 21.602 1.00 57.97 211 THR A C 1
ATOM 1660 O O . THR A 1 211 ? -6.255 -5.982 22.245 1.00 57.97 211 THR A O 1
ATOM 1663 N N . PRO A 1 212 ? -8.145 -6.076 21.012 1.00 58.09 212 PRO A N 1
ATOM 1664 C CA . PRO A 1 212 ? -8.452 -4.661 21.183 1.00 58.09 212 PRO A CA 1
ATOM 1665 C C . PRO A 1 212 ? -8.539 -4.368 22.678 1.00 58.09 212 PRO A C 1
ATOM 1667 O O . PRO A 1 212 ? -9.271 -5.055 23.402 1.00 58.09 212 PRO A O 1
ATOM 1670 N N . SER A 1 213 ? -7.752 -3.407 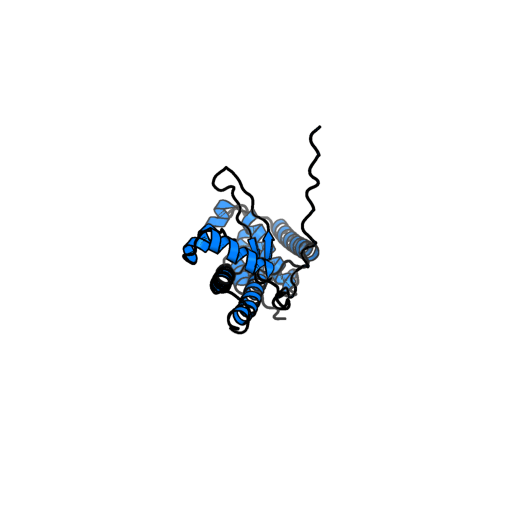23.167 1.00 50.94 213 SER A N 1
ATOM 1671 C CA . SER A 1 213 ? -7.794 -3.063 24.580 1.00 50.94 213 SER A CA 1
ATOM 1672 C C . SER A 1 213 ? -9.130 -2.379 24.857 1.00 50.94 213 SER A C 1
ATOM 1674 O O . SER A 1 213 ? -9.348 -1.192 24.616 1.00 50.94 213 SER A O 1
ATOM 1676 N N . MET A 1 214 ? -10.073 -3.154 25.386 1.00 50.34 214 MET A N 1
ATOM 1677 C CA . MET A 1 214 ? -11.204 -2.580 26.089 1.00 50.34 214 MET A CA 1
ATOM 1678 C C . MET A 1 214 ? -10.628 -1.924 27.334 1.00 50.34 214 MET A C 1
ATOM 1680 O O . MET A 1 214 ? -10.365 -2.597 28.328 1.00 50.34 214 MET A O 1
ATOM 1684 N N . CYS A 1 215 ? -10.347 -0.625 27.261 1.00 37.50 215 CYS A N 1
ATOM 1685 C CA . CYS A 1 215 ? -9.962 0.161 28.422 1.00 37.50 215 CYS A CA 1
ATOM 1686 C C . CYS A 1 215 ? -11.051 0.025 29.495 1.00 37.50 215 CYS A C 1
ATOM 1688 O O . CYS A 1 215 ? -12.044 0.749 29.497 1.00 37.50 215 CYS A O 1
ATOM 1690 N N . ARG A 1 216 ? -10.846 -0.917 30.417 1.00 41.25 216 ARG A N 1
ATOM 1691 C CA . ARG A 1 216 ? -11.511 -0.995 31.708 1.00 41.25 216 ARG A CA 1
ATOM 1692 C C . ARG A 1 216 ? -10.796 0.006 32.614 1.00 41.25 216 ARG A C 1
ATOM 1694 O O . ARG A 1 216 ? -9.592 -0.111 32.820 1.00 41.25 216 ARG A O 1
ATOM 1701 N N . GLY A 1 217 ? -11.531 0.979 33.142 1.00 34.72 217 GLY A N 1
ATOM 1702 C CA . GLY A 1 217 ? -11.050 1.860 34.206 1.00 34.72 217 GLY A CA 1
ATOM 1703 C C . GLY A 1 217 ? -11.103 3.338 33.849 1.00 34.72 217 GLY A C 1
ATOM 1704 O O . GLY A 1 217 ? -10.185 3.896 33.251 1.00 34.72 217 GLY A O 1
ATOM 1705 N N . THR A 1 218 ? -12.177 3.980 34.299 1.00 39.12 218 THR A N 1
ATOM 1706 C CA . THR A 1 218 ? -12.164 5.358 34.795 1.00 39.12 218 THR A CA 1
ATOM 1707 C C . THR A 1 218 ? -10.802 5.705 35.393 1.00 39.12 218 THR A C 1
ATOM 1709 O O . THR A 1 218 ? -10.421 5.164 36.432 1.00 39.12 218 THR A O 1
ATOM 1712 N N . ARG A 1 219 ? -10.067 6.625 34.758 1.00 37.03 219 ARG A N 1
ATOM 1713 C CA . ARG A 1 219 ? -8.999 7.338 35.464 1.00 37.03 219 ARG A CA 1
ATOM 1714 C C . ARG A 1 219 ? -9.664 8.051 36.647 1.00 37.03 219 ARG A C 1
ATOM 1716 O O . ARG A 1 219 ? -10.673 8.720 36.408 1.00 37.03 219 ARG A O 1
ATOM 1723 N N . PRO A 1 220 ? -9.162 7.923 37.887 1.00 40.62 220 PRO A N 1
ATOM 1724 C CA . PRO A 1 220 ? -9.643 8.760 38.971 1.00 40.62 220 PRO A CA 1
ATOM 1725 C C . PRO A 1 220 ? -9.374 10.206 38.557 1.00 40.62 220 PRO A C 1
ATOM 1727 O O . PRO A 1 220 ? -8.227 10.608 38.352 1.00 40.62 220 PRO A O 1
ATOM 1730 N N . MET A 1 221 ? -10.447 10.963 38.336 1.00 42.88 221 MET A N 1
ATOM 1731 C CA . MET A 1 221 ? -10.366 12.410 38.226 1.00 42.88 221 MET A CA 1
ATOM 1732 C C . MET A 1 221 ? -9.803 12.891 39.561 1.00 42.88 221 MET A C 1
ATOM 1734 O O . MET A 1 221 ? -10.470 12.771 40.588 1.00 42.88 221 MET A O 1
ATOM 1738 N N . GLY A 1 222 ? -8.556 13.364 39.558 1.00 41.31 222 GLY A N 1
ATOM 1739 C CA . GLY A 1 222 ? -8.024 14.113 40.690 1.00 41.31 222 GLY A CA 1
ATOM 1740 C C . GLY A 1 222 ? -8.971 15.276 41.014 1.00 41.31 222 GLY A C 1
ATOM 1741 O O . GLY A 1 222 ? -9.655 15.765 40.106 1.00 41.31 222 GLY A O 1
ATOM 1742 N N . PRO A 1 223 ? -9.071 15.685 42.288 1.00 50.84 223 PRO A N 1
ATOM 1743 C CA . PRO A 1 223 ? -10.031 16.697 42.698 1.00 50.84 223 PRO A CA 1
ATOM 1744 C C . PRO A 1 223 ? -9.842 17.984 41.879 1.00 50.84 223 PRO A C 1
ATOM 1746 O O . PRO A 1 223 ? -8.705 18.335 41.544 1.00 50.84 223 PRO A O 1
ATOM 1749 N N . PRO A 1 224 ? -10.938 18.678 41.524 1.00 44.62 224 PRO A N 1
ATOM 1750 C CA . PRO A 1 224 ? -10.866 19.917 40.764 1.00 44.62 224 PRO A CA 1
ATOM 1751 C C . PRO A 1 224 ? -9.989 20.932 41.503 1.00 44.62 224 PRO A C 1
ATOM 1753 O O . PRO A 1 224 ? -10.110 21.106 42.716 1.00 44.62 224 PRO A O 1
ATOM 1756 N N . ALA A 1 225 ? -9.089 21.579 40.760 1.00 45.50 225 ALA A N 1
ATOM 1757 C CA . ALA A 1 225 ? -8.198 22.603 41.284 1.00 45.50 225 ALA A CA 1
ATOM 1758 C C . ALA A 1 225 ? -9.009 23.694 42.003 1.00 45.50 225 ALA A C 1
ATOM 1760 O O . ALA A 1 225 ? -9.896 24.309 41.409 1.00 45.50 225 ALA A O 1
ATOM 1761 N N . GLN A 1 226 ? -8.700 23.923 43.281 1.00 48.84 226 GLN A N 1
ATOM 1762 C CA . GLN A 1 226 ? -9.213 25.065 44.029 1.00 48.84 226 GLN A CA 1
ATOM 1763 C C . GLN A 1 226 ? -8.710 26.347 43.360 1.00 48.84 226 GLN A C 1
ATOM 1765 O O . GLN A 1 226 ? -7.508 26.593 43.265 1.00 48.84 226 GLN A O 1
ATOM 1770 N N . THR A 1 227 ? -9.637 27.167 42.880 1.00 45.16 227 THR A N 1
ATOM 1771 C CA . THR A 1 227 ? -9.360 28.545 42.483 1.00 45.16 227 THR A CA 1
ATOM 1772 C C . THR A 1 227 ? -8.999 29.343 43.733 1.00 45.16 227 THR A C 1
ATOM 1774 O O . THR A 1 227 ? -9.873 29.643 44.546 1.00 45.16 227 THR A O 1
ATOM 1777 N N . TYR A 1 228 ? -7.724 29.695 43.893 1.00 44.47 228 TYR A N 1
ATOM 1778 C CA . TYR A 1 228 ? -7.318 30.728 44.841 1.00 44.47 228 TYR A CA 1
ATOM 1779 C C . TYR A 1 228 ? -7.794 32.079 44.303 1.00 44.47 228 TYR A C 1
ATOM 1781 O O . TYR A 1 228 ? -7.231 32.615 43.350 1.00 44.47 228 TYR A O 1
ATOM 1789 N N . GLY A 1 229 ? -8.871 32.603 44.887 1.00 42.84 229 GLY A N 1
ATOM 1790 C CA . GLY A 1 229 ? -9.269 33.991 44.697 1.00 42.84 229 GLY A CA 1
ATOM 1791 C C . GLY A 1 229 ? -8.228 34.910 45.331 1.00 42.84 229 GLY A C 1
ATOM 1792 O O . GLY A 1 229 ? -7.895 34.762 46.505 1.00 42.84 229 GLY A O 1
ATOM 1793 N N . THR A 1 230 ? -7.700 35.845 44.549 1.00 45.81 230 THR A N 1
ATOM 1794 C CA . THR A 1 230 ? -6.916 36.974 45.052 1.00 45.81 230 THR A CA 1
ATOM 1795 C C . THR A 1 230 ? -7.851 37.887 45.855 1.00 45.81 230 THR A C 1
ATOM 1797 O O . THR A 1 230 ? -8.859 38.324 45.296 1.00 45.81 230 THR A O 1
ATOM 1800 N N . PRO A 1 231 ? -7.585 38.181 47.140 1.00 46.06 231 PRO A N 1
ATOM 1801 C CA . PRO A 1 231 ? -8.362 39.179 47.861 1.00 46.06 231 PRO A CA 1
ATOM 1802 C C . PRO A 1 231 ? -8.057 40.567 47.283 1.00 46.06 231 PRO A C 1
ATOM 1804 O O . PRO A 1 231 ? -6.894 40.934 47.111 1.00 46.06 231 PRO A O 1
ATOM 1807 N N . ALA A 1 232 ? -9.109 41.315 46.954 1.00 47.94 232 ALA A N 1
ATOM 1808 C CA . ALA A 1 232 ? -9.004 42.729 46.621 1.00 47.94 232 ALA A CA 1
ATOM 1809 C C . ALA A 1 232 ? -8.676 43.527 47.893 1.00 47.94 232 ALA A C 1
ATOM 1811 O O . ALA A 1 232 ? -9.244 43.249 48.952 1.00 47.94 232 ALA A O 1
ATOM 1812 N N . ALA A 1 233 ? -7.740 44.468 47.766 1.00 54.81 233 ALA A N 1
ATOM 1813 C CA . ALA A 1 233 ? -7.431 45.479 48.775 1.00 54.81 233 ALA A CA 1
ATOM 1814 C C . ALA A 1 233 ? -8.432 46.638 48.715 1.00 54.81 233 ALA A C 1
ATOM 1816 O O . ALA A 1 233 ? -8.939 46.909 47.599 1.00 54.81 233 ALA A O 1
#

Foldseek 3Di:
DALDFPPVLLVCQQVPDDPVVCVVQNVVRLLVSLLLSLLRNVVSVHDLVVSVVSLVDPRGVSVVSLQDHSSHHGDDPVVSVVSSVVSNVVSVVVCVVCVPPQDLVRLLVQLLLLLVLLLVVLVPPVDPADPLLSLLLPVVSVQSNVVSHQWGFDDLVVSCVVRVDDSVSSVVSVVVCCVQLQKDQPDPWDDDPDPPNTGGTIIGGDGSPDDRPPPDDDDPPDDPDDPDDDDDD

Organism: NCBI:txid2594265

Secondary structure (DSSP, 8-state):
---SPPHHHHHHHHH-S-HHHHHHHTHHHHHHHHHHHHHHHHHTT--HHHHHHHHHSTT-HHHHHHTEETTTEEPPHHHHHHHHHHHHHHHHHHHHH-TT---HHHHHHHHHHHHHHHHHHHH-TTS---HHHHHHHHHHHHHHHHHT-SEEE--HHHHHHHHT--HHHHHHHHHHHHHTTSSEEEE--B--SSTT--BPPEEEPPPTTS-----------PPPPP--PPPP-

pLDDT: mean 82.99, std 15.11, range [34.72, 96.25]

Sequence (233 aa):
MDRALPGRMIDLIRDGVHPATLKAKGNKAVWSALMKTAISAQLRGWDSMEWQALLDEPKSHLGRQMRLRDGHKPIAKKTVQRTMDNAWDKAWEWRTSRPDAWNKEEVAEEANRRADALQDVIADASRDLTDNERAVVSYAIEETRARGLLRVPMPWRSVQEALGLGERATKNAIRNAERKGLIVLEVAGKASPVEGKRRANLYGLPPATATPSMCRGTRPMGPPAQTYGTPAA